Protein AF-0000000081156252 (afdb_homodimer)

Organism: Pinctada imbricata (NCBI:txid66713)

Sequence (302 aa):
MRSFSFHIHTISSAIANLVIPAIGTVSYELFALRIITPDRFRRFCGDTDFIIANGLWFNAHIGIGIYLFNRNHLKKVSTHKRILYSVFHTFIFNFGSVMFWATSKALLQNDSIIKAIFALTSGGALLMIGKSYLDHVDIVVEESETCDGIDMRSFSFHIHTISSAIANLVIPAIGTVSYELFALRIITPDRFRRFCGDTDFIIANGLWFNAHIGIGIYLFNRNHLKKVSTHKRILYSVFHTFIFNFGSVMFWATSKALLQNDSIIKAIFALTSGGALLMIGKSYLDHVDIVVEESETCDGID

pLDDT: mean 88.98, std 12.69, range [34.19, 98.62]

Secondary structure (DSSP, 8-state):
-HHHHHHHHHHHHHHHHHHHHHHHHHHHHHHHHHHH-HHHHHHHHGGGHHHHHHHHH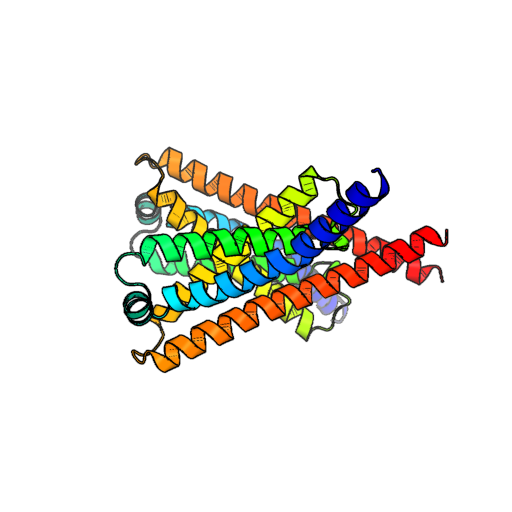HHHHHHHHHHHHT-GGGTTS-HHHHHHHHHHHHHHHHHHHHHHHHHHHHHS-S-HHHHHHHHHHHHHHHHHHHHHHHHHHHHHHHHHHHHHHH-/-HHHHHHHHHHHHHIIIIIHHHHHHHHHHHHHHHHH-HHHHHHHHGGGHHHHHHHHHHHHHHHHHHHHHT-GGGTTS-HHHHHHHHHHHHHHHHHHHHHHHHHHHHHS-S-HHHHHHHHHHHHHHHHHHHHHHHHHHHHHHHHHHHHHHH-

Foldseek 3Di:
DVVVVVVCVVVVVVCCQPVLLVLLLVLLLVLLLCLLQVPVQCVVVPPCSVVSSVVSLVSVLSNQLSNQLPQQLLPPPDNVVSNVVSNVVSVCLSVVLSVVSNVVSVVDDPDSVVSSVCSNVVSVVSVVVVVVVSVVSSVVSVVVVVVVVVD/DVVVVVVCVVVVVVCLQPVLLVLLLVLLLVLLLCLLQVPVQCVVVPPCSVVSSVVSLVSVLSNQLSNQLPQQLLPPPDNVVSSVVSNVVSVCLSVVLSVVSNVVSVVDDPDSVVSSVCSNVVSVVSVVVVVVVSVVSSVVSVVVVVVVVVD

Solvent-accessible surface area (backbone atoms only — not comparable to full-atom values): 15015 Å² total; per-residue (Å²): 117,69,67,60,57,54,51,49,53,48,50,50,48,48,42,50,62,50,48,42,27,50,52,6,52,53,23,41,36,51,35,36,32,38,70,48,32,45,68,64,40,30,73,72,52,46,94,46,38,67,61,50,46,50,47,22,48,52,39,19,41,53,9,46,19,50,47,48,49,70,30,71,62,38,65,82,46,57,68,69,56,30,50,49,52,17,50,50,51,27,51,28,47,53,32,8,49,49,38,49,43,57,58,45,44,75,71,49,73,94,47,62,66,62,37,43,51,49,23,46,50,54,44,49,49,53,51,50,51,54,46,53,52,52,51,53,50,30,50,41,36,53,52,26,52,57,42,57,70,71,104,118,70,66,59,56,53,52,49,53,49,48,52,44,46,42,53,64,51,47,42,26,48,53,6,51,50,24,41,36,52,35,36,30,38,70,48,32,46,68,63,40,31,72,73,51,45,94,45,39,67,60,49,45,50,49,22,48,51,37,19,41,50,10,47,20,49,47,48,48,67,31,71,62,39,65,82,46,57,69,69,56,30,50,49,51,17,49,49,51,28,50,29,46,53,32,9,48,49,38,50,43,58,58,46,44,75,72,50,73,93,47,62,66,61,35,42,49,49,23,45,49,55,44,49,49,52,51,49,52,54,47,51,52,51,51,52,52,29,52,39,36,52,53,25,51,57,43,57,72,71,102

Nearest PDB structures (foldseek):
  6s37-assembly1_A  TM=4.599E-01  e=9.315E-01  Pseudomonas putida KT2440
  6s18-assembly1_B  TM=4.849E-01  e=2.501E+00  Pseudomonas putida KT2440
  6mit-assembly1_G  TM=4.994E-01  e=4.306E+00  Enterobacter cloacae subsp. cloacae ATCC 13047
  2l6g-assembly1_A  TM=4.477E-01  e=6.393E+00  unclassified
  8qn8-assembly1_F  TM=2.673E-01  e=6.717E+00  Mycolicibacterium smegmatis MC2 155

Radius of gyration: 21.91 Å; Cα contacts (8 Å, |Δi|>4): 304; chains: 2; bounding box: 71×62×52 Å

Structure (mmCIF, N/CA/C/O backbone):
data_AF-0000000081156252-model_v1
#
loop_
_entity.id
_entity.type
_entity.pdbx_description
1 polymer 'Uncharacterized protein'
#
loop_
_atom_site.group_PDB
_atom_site.id
_atom_site.type_symbol
_atom_site.label_atom_id
_atom_site.label_alt_id
_atom_site.label_comp_id
_atom_site.label_asym_id
_atom_site.label_entity_id
_atom_site.label_seq_id
_atom_site.pdbx_PDB_ins_code
_atom_site.Cartn_x
_atom_site.Cartn_y
_atom_site.Cartn_z
_atom_site.occupancy
_atom_site.B_iso_or_equiv
_atom_site.auth_seq_id
_atom_site.auth_comp_id
_atom_site.auth_asym_id
_atom_site.auth_atom_id
_atom_site.pdbx_PDB_model_num
ATOM 1 N N . MET A 1 1 ? 34.688 13.352 28.438 1 34.19 1 MET A N 1
ATOM 2 C CA . MET A 1 1 ? 34.062 12.094 28.031 1 34.19 1 MET A CA 1
ATOM 3 C C . MET A 1 1 ? 32.594 12.305 27.672 1 34.19 1 MET A C 1
ATOM 5 O O . MET A 1 1 ? 32 11.492 26.953 1 34.19 1 MET A O 1
ATOM 9 N N . ARG A 1 2 ? 31.938 13.32 28.172 1 50.81 2 ARG A N 1
ATOM 10 C CA . ARG A 1 2 ? 30.531 13.609 27.906 1 50.81 2 ARG A CA 1
ATOM 11 C C . ARG A 1 2 ? 30.359 14.195 26.5 1 50.81 2 ARG A C 1
ATOM 13 O O . ARG A 1 2 ? 29.359 13.922 25.828 1 50.81 2 ARG A O 1
ATOM 20 N N . SER A 1 3 ? 31.328 14.836 26 1 55.09 3 SER A N 1
ATOM 21 C CA . SER A 1 3 ? 31.172 15.469 24.703 1 55.09 3 SER A CA 1
ATOM 22 C C . SER A 1 3 ? 31.25 14.438 23.578 1 55.09 3 SER A C 1
ATOM 24 O O . SER A 1 3 ? 30.531 14.547 22.578 1 55.09 3 SER A O 1
ATOM 26 N N . PHE A 1 4 ? 32 13.43 23.766 1 55.06 4 PHE A N 1
ATOM 27 C CA . PHE A 1 4 ? 32.156 12.391 22.75 1 55.06 4 PHE A CA 1
ATOM 28 C C . PHE A 1 4 ? 30.859 11.578 22.625 1 55.06 4 PHE A C 1
ATOM 30 O O . PHE A 1 4 ? 30.484 11.188 21.516 1 55.06 4 PHE A O 1
ATOM 37 N N . SER A 1 5 ? 30.266 11.359 23.719 1 51.53 5 SER A N 1
ATOM 38 C CA . SER A 1 5 ? 29.031 10.562 23.703 1 51.53 5 SER A CA 1
ATOM 39 C C . SER A 1 5 ? 27.906 11.305 23.016 1 51.53 5 SER A C 1
ATOM 41 O O . SER A 1 5 ? 27.094 10.695 22.312 1 51.53 5 SER A O 1
ATOM 43 N N . PHE A 1 6 ? 27.859 12.602 23.062 1 53.62 6 PHE A N 1
ATOM 44 C CA . PHE A 1 6 ? 26.797 13.391 22.438 1 53.62 6 PHE A CA 1
ATOM 45 C C . PHE A 1 6 ? 26.984 13.438 20.922 1 53.62 6 PHE A C 1
ATOM 47 O O . PHE A 1 6 ? 26.016 13.344 20.172 1 53.62 6 PHE A O 1
ATOM 54 N N . HIS A 1 7 ? 28.156 13.5 20.422 1 56.62 7 HIS A N 1
ATOM 55 C CA . HIS A 1 7 ? 28.422 13.602 19 1 56.62 7 HIS A CA 1
ATOM 56 C C . HIS A 1 7 ? 28.172 12.266 18.297 1 56.62 7 HIS A C 1
ATOM 58 O O . HIS A 1 7 ? 27.609 12.234 17.203 1 56.62 7 HIS A O 1
ATOM 64 N N . ILE A 1 8 ? 28.484 11.25 19.031 1 53.91 8 ILE A N 1
ATOM 65 C CA . ILE A 1 8 ? 28.25 9.922 18.469 1 53.91 8 ILE A CA 1
ATOM 66 C C . ILE A 1 8 ? 26.734 9.68 18.344 1 53.91 8 ILE A C 1
ATOM 68 O O . ILE A 1 8 ? 26.266 9.141 17.344 1 53.91 8 ILE A O 1
ATOM 72 N N . HIS A 1 9 ? 26.031 10.109 19.312 1 57.94 9 HIS A N 1
ATOM 73 C CA . HIS A 1 9 ? 24.578 9.922 19.297 1 57.94 9 HIS A CA 1
ATOM 74 C C . HIS A 1 9 ? 23.938 10.711 18.156 1 57.94 9 HIS A C 1
ATOM 76 O O . HIS A 1 9 ? 23.031 10.211 17.484 1 57.94 9 HIS A O 1
ATOM 82 N N . THR A 1 10 ? 24.547 11.875 17.875 1 61.75 10 THR A N 1
ATOM 83 C CA . THR A 1 10 ? 23.984 12.711 16.828 1 61.75 10 THR A CA 1
ATOM 84 C C . THR A 1 10 ? 24.328 12.156 15.453 1 61.75 10 THR A C 1
ATOM 86 O O . THR A 1 10 ? 23.469 12.117 14.562 1 61.75 10 THR A O 1
ATOM 89 N N . ILE A 1 11 ? 25.609 11.719 15.359 1 62.16 11 ILE A N 1
ATOM 90 C CA . ILE A 1 11 ? 26.047 11.172 14.078 1 62.16 11 ILE A CA 1
ATOM 91 C C . ILE A 1 11 ? 25.312 9.867 13.797 1 62.16 11 ILE A C 1
ATOM 93 O O . ILE A 1 11 ? 24.859 9.625 12.672 1 62.16 11 ILE A O 1
ATOM 97 N N . SER A 1 12 ? 25.219 9.156 14.859 1 66.44 12 SER A N 1
ATOM 98 C CA . SER A 1 12 ? 24.516 7.887 14.734 1 66.44 12 SER A CA 1
ATOM 99 C C . SER A 1 12 ? 23.047 8.109 14.367 1 66.44 12 SER A C 1
ATOM 101 O O . SER A 1 12 ? 22.5 7.395 13.523 1 66.44 12 SER A O 1
ATOM 103 N N . SER A 1 13 ? 22.578 9.141 14.906 1 72.81 13 SER A N 1
ATOM 104 C CA . SER A 1 13 ? 21.172 9.438 14.633 1 72.81 13 SER A CA 1
ATOM 105 C C . SER A 1 13 ? 20.984 9.977 13.211 1 72.81 13 SER A C 1
ATOM 107 O O . SER A 1 13 ? 20.047 9.594 12.516 1 72.81 13 SER A O 1
ATOM 109 N N . ALA A 1 14 ? 21.969 10.805 12.898 1 71.44 14 ALA A N 1
ATOM 110 C CA . ALA A 1 14 ? 21.906 11.383 11.555 1 71.44 14 ALA A CA 1
ATOM 111 C C . ALA A 1 14 ? 22.109 10.312 10.484 1 71.44 14 ALA A C 1
ATOM 113 O O . ALA A 1 14 ? 21.391 10.289 9.484 1 71.44 14 ALA A O 1
ATOM 114 N N . ILE A 1 15 ? 23.094 9.516 10.711 1 71 15 ILE A N 1
ATOM 115 C CA . ILE A 1 15 ? 23.344 8.422 9.781 1 71 15 ILE A CA 1
ATOM 116 C C . ILE A 1 15 ? 22.109 7.527 9.688 1 71 15 ILE A C 1
ATOM 118 O O . ILE A 1 15 ? 21.672 7.176 8.594 1 71 15 ILE A O 1
ATOM 122 N N . ALA A 1 16 ? 21.641 7.309 10.82 1 76.81 16 ALA A N 1
ATOM 123 C CA . ALA A 1 16 ? 20.469 6.438 10.852 1 76.81 16 ALA A CA 1
ATOM 124 C C . ALA A 1 16 ? 19.297 7.07 10.109 1 76.81 16 ALA A C 1
ATOM 126 O O . ALA A 1 16 ? 18.578 6.391 9.367 1 76.81 16 ALA A O 1
ATOM 127 N N . ASN A 1 17 ? 19.25 8.289 10.164 1 84.44 17 ASN A N 1
ATOM 128 C CA . ASN A 1 17 ? 18.094 8.977 9.609 1 84.44 17 ASN A CA 1
ATOM 129 C C . ASN A 1 17 ? 18.266 9.234 8.117 1 84.44 17 ASN A C 1
ATOM 131 O O . ASN A 1 17 ? 17.281 9.461 7.406 1 84.44 17 ASN A O 1
ATOM 135 N N . LEU A 1 18 ? 19.453 9.188 7.688 1 86 18 LEU A N 1
ATOM 136 C CA . LEU A 1 18 ? 19.656 9.484 6.273 1 86 18 LEU A CA 1
ATOM 137 C C . LEU A 1 18 ? 20.172 8.258 5.527 1 86 18 LEU A C 1
ATOM 139 O O . LEU A 1 18 ? 19.703 7.961 4.426 1 86 18 LEU A O 1
ATOM 143 N N . VAL A 1 19 ? 21 7.535 6.148 1 90.12 19 VAL A N 1
ATOM 144 C CA . VAL A 1 19 ? 21.688 6.449 5.461 1 90.12 19 VAL A CA 1
ATOM 145 C C . VAL A 1 19 ? 20.781 5.234 5.359 1 90.12 19 VAL A C 1
ATOM 147 O O . VAL A 1 19 ? 20.656 4.625 4.293 1 90.12 19 VAL A O 1
ATOM 150 N N . ILE A 1 20 ? 20.141 4.926 6.395 1 91.88 20 ILE A N 1
ATOM 151 C CA . ILE A 1 20 ? 19.312 3.721 6.434 1 91.88 20 ILE A CA 1
ATOM 152 C C . ILE A 1 20 ? 18.172 3.848 5.438 1 91.88 20 ILE A C 1
ATOM 154 O O . ILE A 1 20 ? 17.938 2.945 4.625 1 91.88 20 ILE A O 1
ATOM 158 N N . PRO A 1 21 ? 17.531 4.961 5.379 1 93.38 21 PRO A N 1
ATOM 159 C CA . PRO A 1 21 ? 16.484 5.121 4.363 1 93.38 21 PRO A CA 1
ATOM 160 C C . PRO A 1 21 ? 17.031 5.062 2.939 1 93.38 21 PRO A C 1
ATOM 162 O O . PRO A 1 21 ? 16.391 4.508 2.049 1 93.38 21 PRO A O 1
ATOM 165 N N . ALA A 1 22 ? 18.172 5.562 2.752 1 95.19 22 ALA A N 1
ATOM 166 C CA . ALA A 1 22 ? 18.781 5.531 1.425 1 95.19 22 ALA A CA 1
ATOM 167 C C . ALA A 1 22 ? 19.062 4.098 0.988 1 95.19 22 ALA A C 1
ATOM 169 O O . ALA A 1 22 ? 18.766 3.711 -0.143 1 95.19 22 ALA A O 1
ATOM 170 N N . ILE A 1 23 ? 19.578 3.361 1.879 1 96.25 23 ILE A N 1
ATOM 171 C CA . ILE A 1 23 ? 19.859 1.956 1.604 1 96.25 23 ILE A CA 1
ATOM 172 C C . ILE A 1 23 ? 18.562 1.208 1.349 1 96.25 23 ILE A C 1
ATOM 174 O O . ILE A 1 23 ? 18.484 0.36 0.457 1 96.25 23 ILE A O 1
ATOM 178 N N . GLY A 1 24 ? 17.609 1.506 2.094 1 97.5 24 GLY A N 1
ATOM 179 C CA . GLY A 1 24 ? 16.297 0.895 1.905 1 97.5 24 GLY A CA 1
ATOM 180 C C . GLY A 1 24 ? 15.703 1.181 0.542 1 97.5 24 GLY A C 1
ATOM 181 O O . GLY A 1 24 ? 15.125 0.291 -0.088 1 97.5 24 GLY A O 1
ATOM 182 N N . THR A 1 25 ? 15.828 2.379 0.032 1 97.19 25 THR A N 1
ATOM 183 C CA . THR A 1 25 ? 15.281 2.777 -1.26 1 97.19 25 THR A CA 1
ATOM 184 C C . THR A 1 25 ? 16.016 2.076 -2.398 1 97.19 25 THR A C 1
ATOM 186 O O . THR A 1 25 ? 15.398 1.651 -3.377 1 97.19 25 THR A O 1
ATOM 189 N N . VAL A 1 26 ? 17.281 1.986 -2.215 1 97.44 26 VAL A N 1
ATOM 190 C CA . VAL A 1 26 ? 18.062 1.278 -3.221 1 97.44 26 VAL A CA 1
ATOM 191 C C . VAL A 1 26 ? 17.672 -0.198 -3.236 1 97.44 26 VAL A C 1
ATOM 193 O O . VAL A 1 26 ? 17.516 -0.796 -4.305 1 97.44 26 VAL A O 1
ATOM 196 N N . SER A 1 27 ? 17.531 -0.771 -2.029 1 98.25 27 SER A N 1
ATOM 197 C CA . SER A 1 27 ? 17.078 -2.154 -1.907 1 98.25 27 SER A CA 1
ATOM 198 C C . SER A 1 27 ? 15.719 -2.352 -2.549 1 98.25 27 SER A C 1
ATOM 200 O O . SER A 1 27 ? 15.477 -3.365 -3.207 1 98.25 27 SER A O 1
ATOM 202 N N . TYR A 1 28 ? 14.867 -1.43 -2.348 1 98.44 28 TYR A N 1
ATOM 203 C CA . TYR A 1 28 ? 13.531 -1.435 -2.939 1 98.44 28 TYR A CA 1
ATOM 204 C C . TYR A 1 28 ? 13.609 -1.482 -4.461 1 98.44 28 TYR A C 1
ATOM 206 O O . TYR A 1 28 ? 12.93 -2.291 -5.098 1 98.44 28 TYR A O 1
ATOM 214 N N . GLU A 1 29 ? 14.477 -0.713 -5.078 1 98.12 29 GLU A N 1
ATOM 215 C CA . GLU A 1 29 ? 14.617 -0.662 -6.531 1 98.12 29 GLU A CA 1
ATOM 216 C C . GLU A 1 29 ? 15.25 -1.943 -7.066 1 98.12 29 GLU A C 1
ATOM 218 O O . GLU A 1 29 ? 14.836 -2.455 -8.109 1 98.12 29 GLU A O 1
ATOM 223 N N . LEU A 1 30 ? 16.188 -2.402 -6.352 1 97.31 30 LEU A N 1
ATOM 224 C CA . LEU A 1 30 ? 16.828 -3.645 -6.785 1 97.31 30 LEU A CA 1
ATOM 225 C C . LEU A 1 30 ? 15.852 -4.816 -6.672 1 97.31 30 LEU A C 1
ATOM 227 O O . LEU A 1 30 ? 15.883 -5.738 -7.492 1 97.31 30 LEU A O 1
ATOM 231 N N . PHE A 1 31 ? 15.094 -4.742 -5.625 1 97.94 31 PHE A N 1
ATOM 232 C CA . PHE A 1 31 ? 14.086 -5.781 -5.465 1 97.94 31 PHE A CA 1
ATOM 233 C C . PHE A 1 31 ? 13.086 -5.75 -6.613 1 97.94 31 PHE A C 1
ATOM 235 O O . PHE A 1 31 ? 12.641 -6.797 -7.086 1 97.94 31 PHE A O 1
ATOM 242 N N . ALA A 1 32 ? 12.703 -4.59 -7.055 1 98 32 ALA A N 1
ATOM 243 C CA . ALA A 1 32 ? 11.828 -4.445 -8.211 1 98 32 ALA A CA 1
ATOM 244 C C . ALA A 1 32 ? 12.406 -5.145 -9.438 1 98 32 ALA A C 1
ATOM 246 O O . ALA A 1 32 ? 11.695 -5.836 -10.164 1 98 32 ALA A O 1
ATOM 247 N N . LEU A 1 33 ? 13.688 -5.004 -9.625 1 96.62 33 LEU A N 1
ATOM 248 C CA . LEU A 1 33 ? 14.367 -5.656 -10.734 1 96.62 33 LEU A CA 1
ATOM 249 C C . LEU A 1 33 ? 14.273 -7.176 -10.625 1 96.62 33 LEU A C 1
ATOM 251 O O . LEU A 1 33 ? 14.008 -7.863 -11.609 1 96.62 33 LEU A O 1
ATOM 255 N N . ARG A 1 34 ? 14.461 -7.598 -9.453 1 96.56 34 ARG A N 1
ATOM 256 C CA . ARG A 1 34 ? 14.422 -9.039 -9.219 1 96.56 34 ARG A CA 1
ATOM 257 C C . ARG A 1 34 ? 13.039 -9.609 -9.523 1 96.56 34 ARG A C 1
ATOM 259 O O . ARG A 1 34 ? 12.93 -10.727 -10.047 1 96.56 34 ARG A O 1
ATOM 266 N N . ILE A 1 35 ? 12.078 -8.891 -9.156 1 96.12 35 ILE A N 1
ATOM 267 C CA . ILE A 1 35 ? 10.719 -9.375 -9.383 1 96.12 35 ILE A CA 1
ATOM 268 C C . ILE A 1 35 ? 10.43 -9.422 -10.875 1 96.12 35 ILE A C 1
ATOM 270 O O . ILE A 1 35 ? 9.906 -10.422 -11.383 1 96.12 35 ILE A O 1
ATOM 274 N N . ILE A 1 36 ? 10.758 -8.422 -11.578 1 96.5 36 ILE A N 1
ATOM 275 C CA . ILE A 1 36 ? 10.344 -8.258 -12.969 1 96.5 36 ILE A CA 1
ATOM 276 C C . ILE A 1 36 ? 11.297 -9.016 -13.891 1 96.5 36 ILE A C 1
ATOM 278 O O . ILE A 1 36 ? 10.891 -9.516 -14.938 1 96.5 36 ILE A O 1
ATOM 282 N N . THR A 1 37 ? 12.586 -9.07 -13.547 1 95.31 37 THR A N 1
ATOM 283 C CA . THR A 1 37 ? 13.578 -9.75 -14.375 1 95.31 37 THR A CA 1
ATOM 284 C C . THR A 1 37 ? 14.336 -10.789 -13.562 1 95.31 37 THR A C 1
ATOM 286 O O . THR A 1 37 ? 15.547 -10.68 -13.375 1 95.31 37 THR A O 1
ATOM 289 N N . PRO A 1 38 ? 13.703 -11.852 -13.18 1 91.56 38 PRO A N 1
ATOM 290 C CA . PRO A 1 38 ? 14.359 -12.828 -12.312 1 91.56 38 PRO A CA 1
ATOM 291 C C . PRO A 1 38 ? 15.539 -13.523 -12.992 1 91.56 38 PRO A C 1
ATOM 293 O O . PRO A 1 38 ? 16.531 -13.852 -12.336 1 91.56 38 PRO A O 1
ATOM 296 N N . ASP A 1 39 ? 15.469 -13.75 -14.227 1 90.25 39 ASP A N 1
ATOM 297 C CA . ASP A 1 39 ? 16.547 -14.414 -14.953 1 90.25 39 ASP A CA 1
ATOM 298 C C . ASP A 1 39 ? 17.828 -13.586 -14.914 1 90.25 39 ASP A C 1
ATOM 300 O O . ASP A 1 39 ? 18.906 -14.109 -14.633 1 90.25 39 ASP A O 1
ATOM 304 N N . ARG A 1 40 ? 17.609 -12.312 -15.227 1 87.12 40 ARG A N 1
ATOM 305 C CA . ARG A 1 40 ? 18.766 -11.43 -15.195 1 87.12 40 ARG A CA 1
ATOM 306 C C . ARG A 1 40 ? 19.297 -11.289 -13.773 1 87.12 40 ARG A C 1
ATOM 308 O O . ARG A 1 40 ? 20.516 -11.195 -13.562 1 87.12 40 ARG A O 1
ATOM 315 N N . PHE A 1 41 ? 18.484 -11.289 -12.906 1 89.5 41 PHE A N 1
ATOM 316 C CA . PHE A 1 41 ? 18.875 -11.141 -11.508 1 89.5 41 PHE A CA 1
ATOM 317 C C . PHE A 1 41 ? 19.641 -12.367 -11.023 1 89.5 41 PHE A C 1
ATOM 319 O O . PHE A 1 41 ? 20.641 -12.25 -10.328 1 89.5 41 PHE A O 1
ATOM 326 N N . ARG A 1 42 ? 19.203 -13.492 -11.453 1 87.81 42 ARG A N 1
ATOM 327 C CA . ARG A 1 42 ? 19.859 -14.742 -11.094 1 87.81 42 ARG A CA 1
ATOM 328 C C . ARG A 1 42 ? 21.25 -14.828 -11.703 1 87.81 42 ARG A C 1
ATOM 330 O O . ARG A 1 42 ? 22.172 -15.367 -11.094 1 87.81 42 ARG A O 1
ATOM 337 N N . ARG A 1 43 ? 21.328 -14.375 -12.852 1 87.19 43 ARG A N 1
ATOM 338 C CA . ARG A 1 43 ? 22.641 -14.367 -13.508 1 87.19 43 ARG A CA 1
ATOM 339 C C . ARG A 1 43 ? 23.641 -13.547 -12.711 1 87.19 43 ARG A C 1
ATOM 341 O O . ARG A 1 43 ? 24.828 -13.875 -12.672 1 87.19 43 ARG A O 1
ATOM 348 N N . PHE A 1 44 ? 23.109 -12.547 -12.086 1 87.5 44 PHE A N 1
ATOM 349 C CA . PHE A 1 44 ? 23.984 -11.648 -11.344 1 87.5 44 PHE A CA 1
ATOM 350 C C . PHE A 1 44 ? 24.25 -12.188 -9.945 1 87.5 44 PHE A C 1
ATOM 352 O O . PHE A 1 44 ? 25.375 -12.07 -9.43 1 87.5 44 PHE A O 1
ATOM 359 N N . CYS A 1 45 ? 23.297 -12.812 -9.297 1 88.69 45 CYS A N 1
ATOM 360 C CA . CYS A 1 45 ? 23.391 -13.18 -7.891 1 88.69 45 CYS A CA 1
ATOM 361 C C . CYS A 1 45 ? 23.672 -14.672 -7.73 1 88.69 45 CYS A C 1
ATOM 363 O O . CYS A 1 45 ? 24.125 -15.109 -6.676 1 88.69 45 CYS A O 1
ATOM 365 N N . GLY A 1 46 ? 23.422 -15.445 -8.734 1 89.19 46 GLY A N 1
ATOM 366 C CA . GLY A 1 46 ? 23.672 -16.875 -8.695 1 89.19 46 GLY A CA 1
ATOM 367 C C . GLY A 1 46 ? 22.688 -17.625 -7.812 1 89.19 46 GLY A C 1
ATOM 368 O O . GLY A 1 46 ? 21.5 -17.328 -7.809 1 89.19 46 GLY A O 1
ATOM 369 N N . ASP A 1 47 ? 23.203 -18.562 -6.961 1 88 47 ASP A N 1
ATOM 370 C CA . ASP A 1 47 ? 22.375 -19.469 -6.184 1 88 47 ASP A CA 1
ATOM 371 C C . ASP A 1 47 ? 21.844 -18.797 -4.922 1 88 47 ASP A C 1
ATOM 373 O O . ASP A 1 47 ? 20.953 -19.328 -4.25 1 88 47 ASP A O 1
ATOM 377 N N . THR A 1 48 ? 22.281 -17.531 -4.73 1 90.5 48 THR A N 1
ATOM 378 C CA . THR A 1 48 ? 21.844 -16.828 -3.523 1 90.5 48 THR A CA 1
ATOM 379 C C . THR A 1 48 ? 20.703 -15.867 -3.83 1 90.5 48 THR A C 1
ATOM 381 O O . THR A 1 48 ? 20.422 -14.977 -3.031 1 90.5 48 THR A O 1
ATOM 384 N N . ASP A 1 49 ? 20.078 -16.062 -4.895 1 89.56 49 ASP A N 1
ATOM 385 C CA . ASP A 1 49 ? 19.031 -15.18 -5.395 1 89.56 49 ASP A CA 1
ATOM 386 C C . ASP A 1 49 ? 17.906 -15.031 -4.379 1 89.56 49 ASP A C 1
ATOM 388 O O . ASP A 1 49 ? 17.438 -13.914 -4.113 1 89.56 49 ASP A O 1
ATOM 392 N N . PHE A 1 50 ? 17.5 -16.125 -3.766 1 89.38 50 PHE A N 1
ATOM 393 C CA . PHE A 1 50 ? 16.375 -16.094 -2.826 1 89.38 50 PHE A CA 1
ATOM 394 C C . PHE A 1 50 ? 16.75 -15.344 -1.558 1 89.38 50 PHE A C 1
ATOM 396 O O . PHE A 1 50 ? 15.961 -14.539 -1.049 1 89.38 50 PHE A O 1
ATOM 403 N N . ILE A 1 51 ? 17.938 -15.547 -1.112 1 92 51 ILE A N 1
ATOM 404 C CA . ILE A 1 51 ? 18.422 -14.906 0.108 1 92 51 ILE A CA 1
ATOM 405 C C . ILE A 1 51 ? 18.625 -13.414 -0.135 1 92 51 ILE A C 1
ATOM 407 O O . ILE A 1 51 ? 18.25 -12.586 0.695 1 92 51 ILE A O 1
ATOM 411 N N . ILE A 1 52 ? 19.109 -13.117 -1.233 1 93.38 52 ILE A N 1
ATOM 412 C CA . ILE A 1 52 ? 19.375 -11.727 -1.574 1 93.38 52 ILE A CA 1
ATOM 413 C C . ILE A 1 52 ? 18.047 -10.984 -1.753 1 93.38 52 ILE A C 1
ATOM 415 O O . ILE A 1 52 ? 17.875 -9.867 -1.256 1 93.38 52 ILE A O 1
ATOM 419 N N . ALA A 1 53 ? 17.109 -11.625 -2.41 1 94.81 53 ALA A N 1
ATOM 420 C CA . ALA A 1 53 ? 15.805 -11.008 -2.637 1 94.81 53 ALA A CA 1
ATOM 421 C C . ALA A 1 53 ? 15.102 -10.711 -1.315 1 94.81 53 ALA A C 1
ATOM 423 O O . ALA A 1 53 ? 14.562 -9.617 -1.125 1 94.81 53 ALA A O 1
ATOM 424 N N . ASN A 1 54 ? 15.164 -11.641 -0.431 1 94.06 54 ASN A N 1
ATOM 425 C CA . ASN A 1 54 ? 14.547 -11.445 0.877 1 94.06 54 ASN A CA 1
ATOM 426 C C . ASN A 1 54 ? 15.266 -10.367 1.685 1 94.06 54 ASN A C 1
ATOM 428 O O . ASN A 1 54 ? 14.633 -9.57 2.371 1 94.06 54 ASN A O 1
ATOM 432 N N . GLY A 1 55 ? 16.469 -10.406 1.558 1 96.31 55 GLY A N 1
ATOM 433 C CA . GLY A 1 55 ? 17.25 -9.367 2.213 1 96.31 55 GLY A CA 1
ATOM 434 C C . GLY A 1 55 ? 16.938 -7.977 1.688 1 96.31 55 GLY A C 1
ATOM 435 O O . GLY A 1 55 ? 16.797 -7.031 2.467 1 96.31 55 GLY A O 1
ATOM 436 N N . LEU A 1 56 ? 16.859 -7.863 0.405 1 97.12 56 LEU A N 1
ATOM 437 C CA . LEU A 1 56 ? 16.516 -6.59 -0.217 1 97.12 56 LEU A CA 1
ATOM 438 C C . LEU A 1 56 ? 15.141 -6.121 0.231 1 97.12 56 LEU A C 1
ATOM 440 O O . LEU A 1 56 ? 14.969 -4.957 0.601 1 97.12 56 LEU A O 1
ATOM 444 N N . TRP A 1 57 ? 14.25 -7.094 0.214 1 96.62 57 TRP A N 1
ATOM 445 C CA . TRP A 1 57 ? 12.875 -6.773 0.587 1 96.62 57 TRP A CA 1
ATOM 446 C C . TRP A 1 57 ? 12.789 -6.344 2.049 1 96.62 57 TRP A C 1
ATOM 448 O O . TRP A 1 57 ? 12.086 -5.391 2.383 1 96.62 57 TRP A O 1
ATOM 458 N N . PHE A 1 58 ? 13.531 -6.984 2.912 1 96.81 58 PHE A N 1
ATOM 459 C CA . PHE A 1 58 ? 13.547 -6.641 4.328 1 96.81 58 PHE A CA 1
ATOM 460 C C . PHE A 1 58 ? 14.203 -5.281 4.551 1 96.81 58 PHE A C 1
ATOM 462 O O . PHE A 1 58 ? 13.719 -4.477 5.352 1 96.81 58 PHE A O 1
ATOM 469 N N . ASN A 1 59 ? 15.234 -5.047 3.834 1 97.31 59 ASN A N 1
ATOM 470 C CA . ASN A 1 59 ? 15.898 -3.752 3.936 1 97.31 59 ASN A CA 1
ATOM 471 C C . ASN A 1 59 ? 15 -2.619 3.447 1 97.31 59 ASN A C 1
ATOM 473 O O . ASN A 1 59 ? 15.062 -1.505 3.971 1 97.31 59 ASN A O 1
ATOM 477 N N . ALA A 1 60 ? 14.281 -2.92 2.406 1 98.25 60 ALA A N 1
ATOM 478 C CA . ALA A 1 60 ? 13.328 -1.929 1.922 1 98.25 60 ALA A CA 1
ATOM 479 C C . ALA A 1 60 ? 12.305 -1.578 3.002 1 98.25 60 ALA A C 1
ATOM 481 O O . ALA A 1 60 ? 11.984 -0.406 3.199 1 98.25 60 ALA A O 1
ATOM 482 N N . HIS A 1 61 ? 11.82 -2.537 3.732 1 97.81 61 HIS A N 1
ATOM 483 C CA . HIS A 1 61 ? 10.867 -2.311 4.812 1 97.81 61 HIS A CA 1
ATOM 484 C C . HIS A 1 61 ? 11.484 -1.45 5.914 1 97.81 61 HIS A C 1
ATOM 486 O O . HIS A 1 61 ? 10.867 -0.473 6.355 1 97.81 61 HIS A O 1
ATOM 492 N N . ILE A 1 62 ? 12.625 -1.793 6.258 1 96.81 62 ILE A N 1
ATOM 493 C CA . ILE A 1 62 ? 13.289 -1.095 7.355 1 96.81 62 ILE A CA 1
ATOM 494 C C . ILE A 1 62 ? 13.602 0.34 6.938 1 96.81 62 ILE A C 1
ATOM 496 O O . ILE A 1 62 ? 13.305 1.286 7.668 1 96.81 62 ILE A O 1
ATOM 500 N N . GLY A 1 63 ? 14.211 0.473 5.848 1 96.81 63 GLY A N 1
ATOM 501 C CA . GLY A 1 63 ? 14.609 1.791 5.379 1 96.81 63 GLY A CA 1
ATOM 502 C C . GLY A 1 63 ? 13.438 2.73 5.176 1 96.81 63 GLY A C 1
ATOM 503 O O . GLY A 1 63 ? 13.43 3.846 5.703 1 96.81 63 GLY A O 1
ATOM 504 N N . ILE A 1 64 ? 12.461 2.266 4.426 1 97 64 ILE A N 1
ATOM 505 C CA . ILE A 1 64 ? 11.297 3.104 4.156 1 97 64 ILE A CA 1
ATOM 506 C C . ILE A 1 64 ? 10.516 3.336 5.445 1 97 64 ILE A C 1
ATOM 508 O O . ILE A 1 64 ? 9.969 4.418 5.66 1 97 64 ILE A O 1
ATOM 512 N N . GLY A 1 65 ? 10.531 2.369 6.293 1 96.56 65 GLY A N 1
ATOM 513 C CA . GLY A 1 65 ? 9.883 2.518 7.586 1 96.56 65 GLY A CA 1
ATOM 514 C C . GLY A 1 65 ? 10.508 3.598 8.445 1 96.56 65 GLY A C 1
ATOM 515 O O . GLY A 1 65 ? 9.797 4.406 9.047 1 96.56 65 GLY A O 1
ATOM 516 N N . ILE A 1 66 ? 11.742 3.582 8.492 1 94.88 66 ILE A N 1
ATOM 517 C CA . ILE A 1 66 ? 12.453 4.586 9.281 1 94.88 66 ILE A CA 1
ATOM 518 C C . ILE A 1 66 ? 12.25 5.965 8.656 1 94.88 66 ILE A C 1
ATOM 520 O O . ILE A 1 66 ? 12.102 6.961 9.367 1 94.88 66 ILE A O 1
ATOM 524 N N . TYR A 1 67 ? 12.312 5.984 7.395 1 94.62 67 TYR A N 1
ATOM 525 C CA . TYR A 1 67 ? 12.031 7.234 6.699 1 94.62 67 TYR A CA 1
ATOM 526 C C . TYR A 1 67 ? 10.664 7.789 7.105 1 94.62 67 TYR A C 1
ATOM 528 O O . TYR A 1 67 ? 10.531 8.984 7.375 1 94.62 67 TYR A O 1
ATOM 536 N N . LEU A 1 68 ? 9.711 6.934 7.18 1 94.88 68 LEU A N 1
ATOM 537 C CA . LEU A 1 68 ? 8.352 7.328 7.535 1 94.88 68 LEU A CA 1
ATOM 538 C C . LEU A 1 68 ? 8.266 7.699 9.016 1 94.88 68 LEU A C 1
ATOM 540 O O . LEU A 1 68 ? 7.598 8.672 9.375 1 94.88 68 LEU A O 1
ATOM 544 N N . PHE A 1 69 ? 8.938 6.965 9.781 1 92.25 69 PHE A N 1
ATOM 545 C CA . PHE A 1 69 ? 8.922 7.164 11.227 1 92.25 69 PHE A CA 1
ATOM 546 C C . PHE A 1 69 ? 9.469 8.539 11.594 1 92.25 69 PHE A C 1
ATOM 548 O O . PHE A 1 69 ? 9.047 9.133 12.586 1 92.25 69 PHE A O 1
ATOM 555 N N . ASN A 1 70 ? 10.383 9.055 10.836 1 90.12 70 ASN A N 1
ATOM 556 C CA . ASN A 1 70 ? 11.062 10.305 11.164 1 90.12 70 ASN A CA 1
ATOM 557 C C . ASN A 1 70 ? 10.398 11.5 10.469 1 90.12 70 ASN A C 1
ATOM 559 O O . ASN A 1 70 ? 10.945 12.602 10.469 1 90.12 70 ASN A O 1
ATOM 563 N N . ARG A 1 71 ? 9.305 11.234 9.977 1 89.62 71 ARG A N 1
ATOM 564 C CA . ARG A 1 71 ? 8.594 12.328 9.32 1 89.62 71 ARG A CA 1
ATOM 565 C C . ARG A 1 71 ? 8.031 13.305 10.352 1 89.62 71 ARG A C 1
ATOM 567 O O . ARG A 1 71 ? 7.609 12.898 11.43 1 89.62 71 ARG A O 1
ATOM 574 N N . ASN A 1 72 ? 8.016 14.617 9.992 1 85.12 72 ASN A N 1
ATOM 575 C CA . ASN A 1 72 ? 7.602 15.688 10.891 1 85.12 72 ASN A CA 1
ATOM 576 C C . ASN A 1 72 ? 6.148 15.523 11.328 1 85.12 72 ASN A C 1
ATOM 578 O O . ASN A 1 72 ? 5.801 15.812 12.477 1 85.12 72 ASN A O 1
ATOM 582 N N . HIS A 1 73 ? 5.316 15.094 10.438 1 83 73 HIS A N 1
ATOM 583 C CA . HIS A 1 73 ? 3.893 15.039 10.758 1 83 73 HIS A CA 1
ATOM 584 C C . HIS A 1 73 ? 3.602 13.938 11.773 1 83 73 HIS A C 1
ATOM 586 O O . HIS A 1 73 ? 2.518 13.898 12.367 1 83 73 HIS A O 1
ATOM 592 N N . LEU A 1 74 ? 4.621 13.023 11.984 1 83.62 74 LEU A N 1
ATOM 593 C CA . LEU A 1 74 ? 4.418 11.938 12.938 1 83.62 74 LEU A CA 1
ATOM 594 C C . LEU A 1 74 ? 5.125 12.227 14.258 1 83.62 74 LEU A C 1
ATOM 596 O O . LEU A 1 74 ? 5 11.461 15.219 1 83.62 74 LEU A O 1
ATOM 600 N N . LYS A 1 75 ? 5.758 13.289 14.328 1 82.94 75 LYS A N 1
ATOM 601 C CA . LYS A 1 75 ? 6.574 13.586 15.5 1 82.94 75 LYS A CA 1
ATOM 602 C C . LYS A 1 75 ? 5.703 13.93 16.703 1 82.94 75 LYS A C 1
ATOM 604 O O . LYS A 1 75 ? 6.105 13.711 17.844 1 82.94 75 LYS A O 1
ATOM 609 N N . LYS A 1 76 ? 4.539 14.352 16.484 1 80.94 76 LYS A N 1
ATOM 610 C CA . LYS A 1 76 ? 3.689 14.82 17.578 1 80.94 76 LYS A CA 1
ATOM 611 C C . LYS A 1 76 ? 2.76 13.711 18.062 1 80.94 76 LYS A C 1
ATOM 613 O O . LYS A 1 76 ? 2 13.898 19.016 1 80.94 76 LYS A O 1
ATOM 618 N N . VAL A 1 77 ? 2.818 12.68 17.391 1 84.94 77 VAL A N 1
ATOM 619 C CA . VAL A 1 77 ? 1.943 11.578 17.781 1 84.94 77 VAL A CA 1
ATOM 620 C C . VAL A 1 77 ? 2.666 10.672 18.766 1 84.94 77 VAL A C 1
ATOM 622 O O . VAL A 1 77 ? 3.893 10.703 18.875 1 84.94 77 VAL A O 1
ATOM 625 N N . SER A 1 78 ? 1.896 10 19.641 1 90.75 78 SER A N 1
ATOM 626 C CA . SER A 1 78 ? 2.5 9.047 20.562 1 90.75 78 SER A CA 1
ATOM 627 C C . SER A 1 78 ? 3.408 8.062 19.844 1 90.75 78 SER A C 1
ATOM 629 O O . SER A 1 78 ? 3.191 7.766 18.656 1 90.75 78 SER A O 1
ATOM 631 N N . THR A 1 79 ? 4.367 7.531 20.531 1 90.69 79 THR A N 1
ATOM 632 C CA . THR A 1 79 ? 5.355 6.637 19.938 1 90.69 79 THR A CA 1
ATOM 633 C C . THR A 1 79 ? 4.684 5.379 19.391 1 90.69 79 THR A C 1
ATOM 635 O O . THR A 1 79 ? 5.039 4.895 18.312 1 90.69 79 THR A O 1
ATOM 638 N N . HIS A 1 80 ? 3.766 4.816 20.109 1 93.31 80 HIS A N 1
ATOM 639 C CA . HIS A 1 80 ? 3.061 3.617 19.672 1 93.31 80 HIS A CA 1
ATOM 640 C C . HIS A 1 80 ? 2.326 3.854 18.359 1 93.31 80 HIS A C 1
ATOM 642 O O . HIS A 1 80 ? 2.379 3.016 17.453 1 93.31 80 HIS A O 1
ATOM 648 N N . LYS A 1 81 ? 1.647 4.945 18.219 1 93.06 81 LYS A N 1
ATOM 649 C CA . LYS A 1 81 ? 0.935 5.277 17 1 93.06 81 LYS A CA 1
ATOM 650 C C . LYS A 1 81 ? 1.91 5.566 15.859 1 93.06 81 LYS A C 1
ATOM 652 O O . LYS A 1 81 ? 1.645 5.223 14.703 1 93.06 81 LYS A O 1
ATOM 657 N N . ARG A 1 82 ? 2.953 6.148 16.25 1 94.5 82 ARG A N 1
ATOM 658 C CA . ARG A 1 82 ? 3.982 6.445 15.258 1 94.5 82 ARG A CA 1
ATOM 659 C C . ARG A 1 82 ? 4.516 5.164 14.633 1 94.5 82 ARG A C 1
ATOM 661 O O . ARG A 1 82 ? 4.656 5.078 13.406 1 94.5 82 ARG A O 1
ATOM 668 N N . ILE A 1 83 ? 4.789 4.258 15.43 1 94.5 83 ILE A N 1
ATOM 669 C CA . ILE A 1 83 ? 5.27 2.963 14.961 1 94.5 83 ILE A CA 1
ATOM 670 C C . ILE A 1 83 ? 4.188 2.275 14.133 1 94.5 83 ILE A C 1
ATOM 672 O O . ILE A 1 83 ? 4.457 1.766 13.047 1 94.5 83 ILE A O 1
ATOM 676 N N . LEU A 1 84 ? 3.01 2.363 14.625 1 96.38 84 LEU A N 1
ATOM 677 C CA . LEU A 1 84 ? 1.896 1.705 13.953 1 96.38 84 LEU A CA 1
ATOM 678 C C . LEU A 1 84 ? 1.701 2.271 12.547 1 96.38 84 LEU A C 1
ATOM 680 O O . LEU A 1 84 ? 1.612 1.519 11.578 1 96.38 84 LEU A O 1
ATOM 684 N N . TYR A 1 85 ? 1.706 3.549 12.43 1 96.5 85 TYR A N 1
ATOM 685 C CA . TYR A 1 85 ? 1.469 4.199 11.141 1 96.5 85 TYR A CA 1
ATOM 686 C C . TYR A 1 85 ? 2.637 3.973 10.195 1 96.5 85 TYR A C 1
ATOM 688 O O . TYR A 1 85 ? 2.438 3.721 9 1 96.5 85 TYR A O 1
ATOM 696 N N . SER A 1 86 ? 3.816 4.043 10.711 1 97.06 86 SER A N 1
ATOM 697 C CA . SER A 1 86 ? 4.984 3.85 9.859 1 97.06 86 SER A CA 1
ATOM 698 C C . SER A 1 86 ? 5.066 2.414 9.352 1 97.06 86 SER A C 1
ATOM 700 O O . SER A 1 86 ? 5.32 2.182 8.164 1 97.06 86 SER A O 1
ATOM 702 N N . VAL A 1 87 ? 4.836 1.508 10.227 1 96.56 87 VAL A N 1
ATOM 703 C CA . VAL A 1 87 ? 4.891 0.098 9.852 1 96.56 87 VAL A CA 1
ATOM 704 C C . VAL A 1 87 ? 3.752 -0.221 8.883 1 96.56 87 VAL A C 1
ATOM 706 O O . VAL A 1 87 ? 3.951 -0.938 7.902 1 96.56 87 VAL A O 1
ATOM 709 N N . PHE A 1 88 ? 2.633 0.326 9.18 1 97.75 88 PHE A N 1
ATOM 710 C CA . PHE A 1 88 ? 1.482 0.121 8.305 1 97.75 88 PHE A CA 1
ATOM 711 C C . PHE A 1 88 ? 1.775 0.624 6.898 1 97.75 88 PHE A C 1
ATOM 713 O O . PHE A 1 88 ? 1.575 -0.1 5.922 1 97.75 88 PHE A O 1
ATOM 720 N N . HIS A 1 89 ? 2.236 1.828 6.785 1 97.56 89 HIS A N 1
ATOM 721 C CA . HIS A 1 89 ? 2.461 2.449 5.484 1 97.56 89 HIS A CA 1
ATOM 722 C C . HIS A 1 89 ? 3.562 1.73 4.715 1 97.56 89 HIS A C 1
ATOM 724 O O . HIS A 1 89 ? 3.436 1.498 3.51 1 97.56 89 HIS A O 1
ATOM 730 N N . THR A 1 90 ? 4.609 1.363 5.406 1 98.19 90 THR A N 1
ATOM 731 C CA . THR A 1 90 ? 5.719 0.687 4.742 1 98.19 90 THR A CA 1
ATOM 732 C C . THR A 1 90 ? 5.305 -0.709 4.285 1 98.19 90 THR A C 1
ATOM 734 O O . THR A 1 90 ? 5.656 -1.139 3.186 1 98.19 90 THR A O 1
ATOM 737 N N . PHE A 1 91 ? 4.598 -1.34 5.148 1 97.62 91 PHE A N 1
ATOM 738 C CA . PHE A 1 91 ? 4.105 -2.678 4.844 1 97.62 91 PHE A CA 1
ATOM 739 C C . PHE A 1 91 ? 3.213 -2.656 3.605 1 97.62 91 PHE A C 1
ATOM 741 O O . PHE A 1 91 ? 3.459 -3.389 2.645 1 97.62 91 PHE A O 1
ATOM 748 N N . ILE A 1 92 ? 2.285 -1.772 3.596 1 98.19 92 ILE A N 1
ATOM 749 C CA . ILE A 1 92 ? 1.327 -1.662 2.5 1 98.19 92 ILE A CA 1
ATOM 750 C C . ILE A 1 92 ? 2.045 -1.203 1.232 1 98.19 92 ILE A C 1
ATOM 752 O O . ILE A 1 92 ? 1.765 -1.701 0.139 1 98.19 92 ILE A O 1
ATOM 756 N N . PHE A 1 93 ? 2.941 -0.289 1.339 1 98.56 93 PHE A N 1
ATOM 757 C CA . PHE A 1 93 ? 3.666 0.252 0.196 1 98.56 93 PHE A CA 1
ATOM 758 C C . PHE A 1 93 ? 4.504 -0.83 -0.474 1 98.56 93 PHE A C 1
ATOM 760 O O . PHE A 1 93 ? 4.453 -0.997 -1.694 1 98.56 93 PHE A O 1
ATOM 767 N N . ASN A 1 94 ? 5.25 -1.543 0.328 1 98.62 94 ASN A N 1
ATOM 768 C CA . ASN A 1 94 ? 6.117 -2.576 -0.225 1 98.62 94 ASN A CA 1
ATOM 769 C C . ASN A 1 94 ? 5.312 -3.73 -0.814 1 98.62 94 ASN A C 1
ATOM 771 O O . ASN A 1 94 ? 5.586 -4.18 -1.928 1 98.62 94 ASN A O 1
ATOM 775 N N . PHE A 1 95 ? 4.348 -4.137 -0.07 1 98.44 95 PHE A N 1
ATOM 776 C CA . PHE A 1 95 ? 3.523 -5.234 -0.562 1 98.44 95 PHE A CA 1
ATOM 777 C C . PHE A 1 95 ? 2.756 -4.82 -1.81 1 98.44 95 PHE A C 1
ATOM 779 O O . PHE A 1 95 ? 2.639 -5.594 -2.762 1 98.44 95 PHE A O 1
ATOM 786 N N . GLY A 1 96 ? 2.242 -3.627 -1.769 1 98.25 96 GLY A N 1
ATOM 787 C CA . GLY A 1 96 ? 1.533 -3.119 -2.932 1 98.25 96 GLY A CA 1
ATOM 788 C C . GLY A 1 96 ? 2.412 -2.998 -4.16 1 98.25 96 GLY A C 1
ATOM 789 O O . GLY A 1 96 ? 1.981 -3.316 -5.273 1 98.25 96 GLY A O 1
ATOM 790 N N . SER A 1 97 ? 3.596 -2.582 -3.965 1 98.44 97 SER A N 1
ATOM 791 C CA . SER A 1 97 ? 4.535 -2.455 -5.074 1 98.44 97 SER A CA 1
ATOM 792 C C . SER A 1 97 ? 4.875 -3.816 -5.668 1 98.44 97 SER A C 1
ATOM 794 O O . SER A 1 97 ? 4.934 -3.971 -6.891 1 98.44 97 SER A O 1
ATOM 796 N N . VAL A 1 98 ? 5.043 -4.73 -4.789 1 97.88 98 VAL A N 1
ATOM 797 C CA . VAL A 1 98 ? 5.371 -6.078 -5.238 1 97.88 98 VAL A CA 1
ATOM 798 C C . VAL A 1 98 ? 4.219 -6.641 -6.07 1 97.88 98 VAL A C 1
ATOM 800 O O . VAL A 1 98 ? 4.441 -7.227 -7.133 1 97.88 98 VAL A O 1
ATOM 803 N N . MET A 1 99 ? 3.061 -6.48 -5.539 1 97.56 99 MET A N 1
ATOM 804 C CA . MET A 1 99 ? 1.911 -6.965 -6.297 1 97.56 99 MET A CA 1
ATOM 805 C C . MET A 1 99 ? 1.79 -6.23 -7.629 1 97.56 99 MET A C 1
ATOM 807 O O . MET A 1 99 ? 1.459 -6.836 -8.648 1 97.56 99 MET A O 1
ATOM 811 N N . PHE A 1 100 ? 1.982 -5.008 -7.652 1 98 100 PHE A N 1
ATOM 812 C CA . PHE A 1 100 ? 1.977 -4.227 -8.883 1 98 100 PHE A CA 1
ATOM 813 C C . PHE A 1 100 ? 2.996 -4.77 -9.875 1 98 100 PHE A C 1
ATOM 815 O O . PHE A 1 100 ? 2.678 -4.98 -11.047 1 98 100 PHE A O 1
ATOM 822 N N . TRP A 1 101 ? 4.191 -5.02 -9.422 1 98.06 101 TRP A N 1
ATOM 823 C CA . TRP A 1 101 ? 5.246 -5.516 -10.305 1 98.06 101 TRP A CA 1
ATOM 824 C C . TRP A 1 101 ? 4.934 -6.926 -10.789 1 98.06 101 TRP A C 1
ATOM 826 O O . TRP A 1 101 ? 5.195 -7.258 -11.953 1 98.06 101 TRP A O 1
ATOM 836 N N . ALA A 1 102 ? 4.41 -7.746 -9.938 1 95.56 102 ALA A N 1
ATOM 837 C CA . ALA A 1 102 ? 4.027 -9.094 -10.336 1 95.56 102 ALA A CA 1
ATOM 838 C C . ALA A 1 102 ? 2.963 -9.062 -11.43 1 95.56 102 ALA A C 1
ATOM 840 O O . ALA A 1 102 ? 3.041 -9.82 -12.398 1 95.56 102 ALA A O 1
ATOM 841 N N . THR A 1 103 ? 2.004 -8.227 -11.25 1 94.94 103 THR A N 1
ATOM 842 C CA . THR A 1 103 ? 0.925 -8.117 -12.227 1 94.94 103 THR A CA 1
ATOM 843 C C . THR A 1 103 ? 1.432 -7.508 -13.531 1 94.94 103 THR A C 1
ATOM 845 O O . THR A 1 103 ? 1.032 -7.93 -14.617 1 94.94 103 THR A O 1
ATOM 848 N N . SER A 1 104 ? 2.283 -6.578 -13.453 1 95.75 104 SER A N 1
ATOM 849 C CA . SER A 1 104 ? 2.838 -5.922 -14.633 1 95.75 104 SER A CA 1
ATOM 850 C C . SER A 1 104 ? 3.721 -6.875 -15.43 1 95.75 104 SER A C 1
ATOM 852 O O . SER A 1 104 ? 3.729 -6.836 -16.656 1 95.75 104 SER A O 1
ATOM 854 N N . LYS A 1 105 ? 4.391 -7.645 -14.688 1 94.88 105 LYS A N 1
ATOM 855 C CA . LYS A 1 105 ? 5.289 -8.609 -15.312 1 94.88 105 LYS A CA 1
ATOM 856 C C . LYS A 1 105 ? 4.543 -9.477 -16.328 1 94.88 105 LYS A C 1
ATOM 858 O O . LYS A 1 105 ? 5.062 -9.766 -17.406 1 94.88 105 LYS A O 1
ATOM 863 N N . ALA A 1 106 ? 3.336 -9.82 -15.922 1 89.81 106 ALA A N 1
ATOM 864 C CA .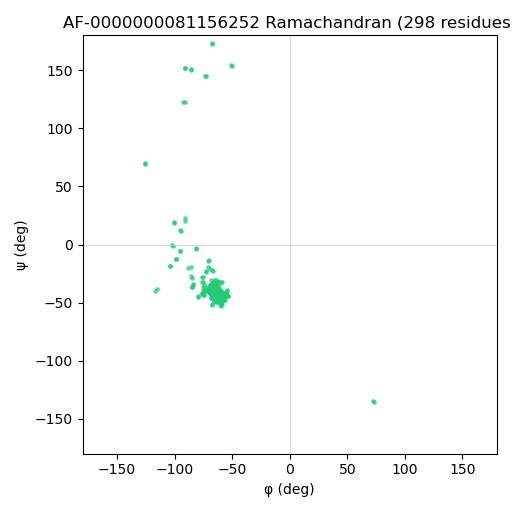 ALA A 1 106 ? 2.516 -10.68 -16.781 1 89.81 106 ALA A CA 1
ATOM 865 C C . ALA A 1 106 ? 2.107 -9.953 -18.047 1 89.81 106 ALA A C 1
ATOM 867 O O . ALA A 1 106 ? 1.784 -10.586 -19.062 1 89.81 106 ALA A O 1
ATOM 868 N N . LEU A 1 107 ? 2.127 -8.672 -18 1 90.12 107 LEU A N 1
ATOM 869 C CA . LEU A 1 107 ? 1.655 -7.883 -19.141 1 90.12 107 LEU A CA 1
ATOM 870 C C . LEU A 1 107 ? 2.822 -7.41 -20 1 90.12 107 LEU A C 1
ATOM 872 O O . LEU A 1 107 ? 2.621 -6.906 -21.109 1 90.12 107 LEU A O 1
ATOM 876 N N . LEU A 1 108 ? 4.004 -7.539 -19.484 1 91.94 108 LEU A N 1
ATOM 877 C CA . LEU A 1 108 ? 5.176 -7.004 -20.172 1 91.94 108 LEU A CA 1
ATOM 878 C C . LEU A 1 108 ? 5.715 -7.996 -21.188 1 91.94 108 LEU A C 1
ATOM 880 O O . LEU A 1 108 ? 5.547 -9.211 -21.031 1 91.94 108 LEU A O 1
ATOM 884 N N . GLN A 1 109 ? 6.332 -7.422 -22.281 1 87.25 109 GLN A N 1
ATOM 885 C CA . GLN A 1 109 ? 6.969 -8.242 -23.312 1 87.25 109 GLN A CA 1
ATOM 886 C C . GLN A 1 109 ? 8.195 -8.953 -22.766 1 87.25 109 GLN A C 1
ATOM 888 O O . GLN A 1 109 ? 8.656 -8.656 -21.656 1 87.25 109 GLN A O 1
ATOM 893 N N . ASN A 1 110 ? 8.781 -9.867 -23.609 1 85.75 110 ASN A N 1
ATOM 894 C CA . ASN A 1 110 ? 9.828 -10.75 -23.094 1 85.75 110 ASN A CA 1
ATOM 895 C C . ASN A 1 110 ? 11.219 -10.148 -23.281 1 85.75 110 ASN A C 1
ATOM 897 O O . ASN A 1 110 ? 12.219 -10.844 -23.141 1 85.75 110 ASN A O 1
ATOM 901 N N . ASP A 1 111 ? 11.266 -8.891 -23.406 1 93.12 111 ASP A N 1
ATOM 902 C CA . ASP A 1 111 ? 12.578 -8.258 -23.484 1 93.12 111 ASP A CA 1
ATOM 903 C C . ASP A 1 111 ? 13.07 -7.824 -22.109 1 93.12 111 ASP A C 1
ATOM 905 O O . ASP A 1 111 ? 12.445 -6.984 -21.453 1 93.12 111 ASP A O 1
ATOM 909 N N . SER A 1 112 ? 14.18 -8.289 -21.734 1 91.5 112 SER A N 1
ATOM 910 C CA . SER A 1 112 ? 14.703 -8.094 -20.391 1 91.5 112 SER A CA 1
ATOM 911 C C . SER A 1 112 ? 15.094 -6.633 -20.156 1 91.5 112 SER A C 1
ATOM 913 O O . SER A 1 112 ? 15.023 -6.141 -19.016 1 91.5 112 SER A O 1
ATOM 915 N N . ILE A 1 113 ? 15.57 -5.957 -21.109 1 93.19 113 ILE A N 1
ATOM 916 C CA . ILE A 1 113 ? 15.969 -4.559 -20.969 1 93.19 113 ILE A CA 1
ATOM 917 C C . ILE A 1 113 ? 14.734 -3.689 -20.75 1 93.19 113 ILE A C 1
ATOM 919 O O . ILE A 1 113 ? 14.742 -2.795 -19.906 1 93.19 113 ILE A O 1
ATOM 923 N N . ILE A 1 114 ? 13.711 -3.887 -21.516 1 95.12 114 ILE A N 1
ATOM 924 C CA . ILE A 1 114 ? 12.461 -3.156 -21.344 1 95.12 114 ILE A CA 1
ATOM 925 C C . ILE A 1 114 ? 11.898 -3.408 -19.953 1 95.12 114 ILE A C 1
ATOM 927 O O . ILE A 1 114 ? 11.453 -2.477 -19.266 1 95.12 114 ILE A O 1
ATOM 931 N N . LYS A 1 115 ? 11.969 -4.598 -19.547 1 96.94 115 LYS A N 1
ATOM 932 C CA . LYS A 1 115 ? 11.492 -4.98 -18.219 1 96.94 115 LYS A CA 1
ATOM 933 C C . LYS A 1 115 ? 12.305 -4.293 -17.125 1 96.94 115 LYS A C 1
ATOM 935 O O . LYS A 1 115 ? 11.742 -3.82 -16.125 1 96.94 115 LYS A O 1
ATOM 940 N N . ALA A 1 116 ? 13.578 -4.285 -17.312 1 95.69 116 ALA A N 1
ATOM 941 C CA . ALA A 1 116 ? 14.453 -3.645 -16.328 1 95.69 116 ALA A CA 1
ATOM 942 C C . ALA A 1 116 ? 14.164 -2.146 -16.234 1 95.69 116 ALA A C 1
ATOM 944 O O . ALA A 1 116 ? 14.102 -1.588 -15.141 1 95.69 116 ALA A O 1
ATOM 945 N N . ILE A 1 117 ? 14.016 -1.528 -17.312 1 97.12 117 ILE A N 1
ATOM 946 C CA . ILE A 1 117 ? 13.703 -0.102 -17.344 1 97.12 117 ILE A CA 1
ATOM 947 C C . ILE A 1 117 ? 12.359 0.149 -16.688 1 97.12 117 ILE A C 1
ATOM 949 O O . ILE A 1 117 ? 12.211 1.081 -15.883 1 97.12 117 ILE A O 1
ATOM 953 N N . PHE A 1 118 ? 11.406 -0.662 -17.031 1 97.81 118 PHE A N 1
ATOM 954 C CA . PHE A 1 118 ? 10.094 -0.535 -16.422 1 97.81 118 PHE A CA 1
ATOM 955 C C . PHE A 1 118 ? 10.188 -0.665 -14.906 1 97.81 118 PHE A C 1
ATOM 957 O O . PHE A 1 118 ? 9.57 0.111 -14.172 1 97.81 118 PHE A O 1
ATOM 964 N N . ALA A 1 119 ? 10.906 -1.638 -14.445 1 97.81 119 ALA A N 1
ATOM 965 C CA . ALA A 1 119 ? 11.039 -1.882 -13.008 1 97.81 119 ALA A CA 1
ATOM 966 C C . ALA A 1 119 ? 11.625 -0.664 -12.297 1 97.81 119 ALA A C 1
ATOM 968 O O . ALA A 1 119 ? 11.055 -0.184 -11.312 1 97.81 119 ALA A O 1
ATOM 969 N N . LEU A 1 120 ? 12.672 -0.145 -12.828 1 97.56 120 LEU A N 1
ATOM 970 C CA . LEU A 1 120 ? 13.383 0.956 -12.195 1 97.56 120 LEU A CA 1
ATOM 971 C C . LEU A 1 120 ? 12.562 2.24 -12.25 1 97.56 120 LEU A C 1
ATOM 973 O O . LEU A 1 120 ? 12.484 2.975 -11.258 1 97.56 120 LEU A O 1
ATOM 977 N N . THR A 1 121 ? 11.938 2.471 -13.32 1 98.12 121 THR A N 1
ATOM 978 C CA . THR A 1 121 ? 11.195 3.715 -13.477 1 98.12 121 THR A CA 1
ATOM 979 C C . THR A 1 121 ? 9.891 3.664 -12.68 1 98.12 121 THR A C 1
ATOM 981 O O . THR A 1 121 ? 9.5 4.648 -12.055 1 98.12 121 THR A O 1
ATOM 984 N N . SER A 1 122 ? 9.219 2.514 -12.781 1 98.19 122 SER A N 1
ATOM 985 C CA . SER A 1 122 ? 7.984 2.41 -12.016 1 98.19 122 SER A CA 1
ATOM 986 C C . SER A 1 122 ? 8.25 2.451 -10.516 1 98.19 122 SER A C 1
ATOM 988 O O . SER A 1 122 ? 7.512 3.084 -9.766 1 98.19 122 SER A O 1
ATOM 990 N N . GLY A 1 123 ? 9.336 1.78 -10.094 1 98.56 123 GLY A N 1
ATOM 991 C CA . GLY A 1 123 ? 9.719 1.888 -8.695 1 98.56 123 GLY A CA 1
ATOM 992 C C . GLY A 1 123 ? 10.031 3.311 -8.273 1 98.56 123 GLY A C 1
ATOM 993 O O . GLY A 1 123 ? 9.57 3.764 -7.223 1 98.56 123 GLY A O 1
ATOM 994 N N . GLY A 1 124 ? 10.781 3.98 -9.062 1 97.94 124 GLY A N 1
ATOM 995 C CA . GLY A 1 124 ? 11.094 5.375 -8.797 1 97.94 124 GLY A CA 1
ATOM 996 C C . GLY A 1 124 ? 9.867 6.266 -8.75 1 97.94 124 GLY A C 1
ATOM 997 O O . GLY A 1 124 ? 9.766 7.145 -7.895 1 97.94 124 GLY A O 1
ATOM 998 N N . ALA A 1 125 ? 8.992 6.051 -9.648 1 98.06 125 ALA A N 1
ATOM 999 C CA . ALA A 1 125 ? 7.762 6.84 -9.695 1 98.06 125 ALA A CA 1
ATOM 1000 C C . ALA A 1 125 ? 6.922 6.633 -8.438 1 98.06 125 ALA A C 1
ATOM 1002 O O . ALA A 1 125 ? 6.406 7.594 -7.863 1 98.06 125 ALA A O 1
ATOM 1003 N N . LEU A 1 126 ? 6.789 5.41 -7.992 1 98.5 126 LEU A N 1
ATOM 1004 C CA . LEU A 1 126 ? 6.031 5.121 -6.781 1 98.5 126 LEU A CA 1
ATOM 1005 C C . LEU A 1 126 ? 6.652 5.816 -5.574 1 98.5 126 LEU A C 1
ATOM 1007 O O . LEU A 1 126 ? 5.941 6.426 -4.77 1 98.5 126 LEU A O 1
ATOM 1011 N N . LEU A 1 127 ? 7.941 5.75 -5.477 1 98.31 127 LEU A N 1
ATOM 1012 C CA . LEU A 1 127 ? 8.641 6.406 -4.379 1 98.31 127 LEU A CA 1
ATOM 1013 C C . LEU A 1 127 ? 8.438 7.914 -4.43 1 98.31 127 LEU A C 1
ATOM 1015 O O . LEU A 1 127 ? 8.203 8.547 -3.396 1 98.31 127 LEU A O 1
ATOM 1019 N N . MET A 1 128 ? 8.523 8.469 -5.617 1 97.88 128 MET A N 1
ATOM 1020 C CA . MET A 1 128 ? 8.414 9.914 -5.773 1 97.88 128 MET A CA 1
ATOM 1021 C C . MET A 1 128 ? 7.012 10.398 -5.418 1 97.88 128 MET A C 1
ATOM 1023 O O . MET A 1 128 ? 6.852 11.438 -4.781 1 97.88 128 MET A O 1
ATOM 1027 N N . ILE A 1 129 ? 6.051 9.68 -5.828 1 97.44 129 ILE A N 1
ATOM 1028 C CA . ILE A 1 129 ? 4.672 10.055 -5.512 1 97.44 129 ILE A CA 1
ATOM 1029 C C . ILE A 1 129 ? 4.445 9.945 -4.004 1 97.44 129 ILE A C 1
ATOM 1031 O O . ILE A 1 129 ? 3.861 10.852 -3.396 1 97.44 129 ILE A O 1
ATOM 1035 N N . GLY A 1 130 ? 4.855 8.805 -3.42 1 97 130 GLY A N 1
ATOM 1036 C CA . GLY A 1 130 ? 4.762 8.656 -1.976 1 97 130 GLY A CA 1
ATOM 1037 C C . GLY A 1 130 ? 5.434 9.789 -1.215 1 97 130 GLY A C 1
ATOM 1038 O O . GLY A 1 130 ? 4.867 10.32 -0.258 1 97 130 GLY A O 1
ATOM 1039 N N . LYS A 1 131 ? 6.605 10.117 -1.688 1 96.88 131 LYS A N 1
ATOM 1040 C CA . LYS A 1 131 ? 7.34 11.203 -1.052 1 96.88 131 LYS A CA 1
ATOM 1041 C C . LYS A 1 131 ? 6.602 12.531 -1.209 1 96.88 131 LYS A C 1
ATOM 1043 O O . LYS A 1 131 ? 6.539 13.328 -0.27 1 96.88 131 LYS A O 1
ATOM 1048 N N . SER A 1 132 ? 6.156 12.781 -2.391 1 95.56 132 SER A N 1
ATOM 1049 C CA . SER A 1 132 ? 5.418 14.023 -2.639 1 95.56 132 SER A CA 1
ATOM 1050 C C . SER A 1 132 ? 4.227 14.156 -1.698 1 95.56 132 SER A C 1
ATOM 1052 O O . SER A 1 132 ? 3.961 15.234 -1.172 1 95.56 132 SER A O 1
ATOM 1054 N N . TYR A 1 133 ? 3.504 13.133 -1.482 1 95.12 133 TYR A N 1
ATOM 1055 C CA . TYR A 1 133 ? 2.371 13.133 -0.562 1 95.12 133 TYR A CA 1
ATOM 1056 C C . TYR A 1 133 ? 2.828 13.43 0.862 1 95.12 133 TYR A C 1
ATOM 1058 O O . TYR A 1 133 ? 2.217 14.234 1.562 1 95.12 133 TYR A O 1
ATOM 1066 N N . LEU A 1 134 ? 3.854 12.75 1.327 1 94.69 134 LEU A N 1
ATOM 1067 C CA . LEU A 1 134 ? 4.359 12.938 2.684 1 94.69 134 LEU A CA 1
ATOM 1068 C C . LEU A 1 134 ? 4.828 14.367 2.898 1 94.69 134 LEU A C 1
ATOM 1070 O O . LEU A 1 134 ? 4.617 14.945 3.971 1 94.69 134 LEU A O 1
ATOM 1074 N N . ASP A 1 135 ? 5.496 14.891 1.876 1 93.88 135 ASP A N 1
ATOM 1075 C CA . ASP A 1 135 ? 5.934 16.281 1.96 1 93.88 135 ASP A CA 1
ATOM 1076 C C . ASP A 1 135 ? 4.742 17.219 2.123 1 93.88 135 ASP A C 1
ATOM 1078 O O . ASP A 1 135 ? 4.805 18.188 2.896 1 93.88 135 ASP A O 1
ATOM 1082 N N . HIS A 1 136 ? 3.797 16.938 1.405 1 90.06 136 HIS A N 1
ATOM 1083 C CA . HIS A 1 136 ? 2.59 17.75 1.509 1 90.06 136 HIS A CA 1
ATOM 1084 C C . HIS A 1 136 ? 2.014 17.703 2.92 1 90.06 136 HIS A C 1
ATOM 1086 O O . HIS A 1 136 ? 1.68 18.734 3.492 1 90.06 136 HIS A O 1
ATOM 1092 N N . VAL A 1 137 ? 1.89 16.562 3.465 1 91.75 137 VAL A N 1
ATOM 1093 C CA . VAL A 1 137 ? 1.342 16.391 4.805 1 91.75 137 VAL A CA 1
ATOM 1094 C C . VAL A 1 137 ? 2.238 17.094 5.82 1 91.75 137 VAL A C 1
ATOM 1096 O O . VAL A 1 137 ? 1.745 17.75 6.75 1 91.75 137 VAL A O 1
ATOM 1099 N N . ASP A 1 138 ? 3.521 17 5.633 1 91.69 138 ASP A N 1
ATOM 1100 C CA . ASP A 1 138 ? 4.473 17.641 6.535 1 91.69 138 ASP A CA 1
ATOM 1101 C C . ASP A 1 138 ? 4.305 19.156 6.52 1 91.69 138 ASP A C 1
ATOM 1103 O O . ASP A 1 138 ? 4.402 19.812 7.562 1 91.69 138 ASP A O 1
ATOM 1107 N N . ILE A 1 139 ? 4.082 19.688 5.406 1 89.31 139 ILE A N 1
ATOM 1108 C CA . ILE A 1 139 ? 3.926 21.141 5.266 1 89.31 139 ILE A CA 1
ATOM 1109 C C . ILE A 1 139 ? 2.684 21.594 6.023 1 89.31 139 ILE A C 1
ATOM 1111 O O . ILE A 1 139 ? 2.713 22.625 6.711 1 89.31 139 ILE A O 1
ATOM 1115 N N . VAL A 1 140 ? 1.72 20.859 5.922 1 84.75 140 VAL A N 1
ATOM 1116 C CA . VAL A 1 140 ? 0.467 21.219 6.582 1 84.75 140 VAL A CA 1
ATOM 1117 C C . VAL A 1 140 ? 0.645 21.156 8.102 1 84.75 140 VAL A C 1
ATOM 1119 O O . VAL A 1 140 ? 0.116 22 8.828 1 84.75 140 VAL A O 1
ATOM 1122 N N . VAL A 1 141 ? 1.35 20.188 8.602 1 84.88 141 VAL A N 1
ATOM 1123 C CA . VAL A 1 141 ? 1.574 20.031 10.031 1 84.88 141 VAL A CA 1
ATOM 1124 C C . VAL A 1 141 ? 2.457 21.172 10.547 1 84.88 141 VAL A C 1
ATOM 1126 O O . VAL A 1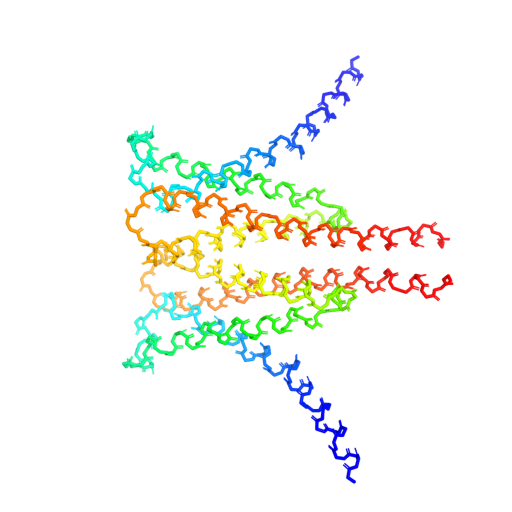 141 ? 2.217 21.703 11.625 1 84.88 141 VAL A O 1
ATOM 1129 N N . GLU A 1 142 ? 3.463 21.484 9.812 1 85.81 142 GLU A N 1
ATOM 1130 C CA . GLU A 1 142 ? 4.359 22.578 10.195 1 85.81 142 GLU A CA 1
ATOM 1131 C C . GLU A 1 142 ? 3.611 23.906 10.289 1 85.81 142 GLU A C 1
ATOM 1133 O O . GLU A 1 142 ? 3.883 24.703 11.18 1 85.81 142 GLU A O 1
ATOM 1138 N N . GLU A 1 143 ? 2.764 24.078 9.43 1 83.38 143 GLU A N 1
ATOM 1139 C CA . GLU A 1 143 ? 1.96 25.297 9.445 1 83.38 143 GLU A CA 1
ATOM 1140 C C . GLU A 1 143 ? 1.046 25.344 10.664 1 83.38 143 GLU A C 1
ATOM 1142 O O . GLU A 1 143 ? 0.835 26.406 11.258 1 83.38 143 GLU A O 1
ATOM 1147 N N . SER A 1 144 ? 0.5 24.219 11.07 1 82.06 144 SER A N 1
ATOM 1148 C CA . SER A 1 144 ? -0.36 24.141 12.242 1 82.06 144 SER A CA 1
ATOM 1149 C C . SER A 1 144 ? 0.427 24.391 13.523 1 82.06 144 SER A C 1
ATOM 1151 O O . SER A 1 144 ? -0.093 24.984 14.477 1 82.06 144 SER A O 1
ATOM 1153 N N . GLU A 1 145 ? 1.641 23.969 13.602 1 79.88 145 GLU A N 1
ATOM 1154 C CA . GLU A 1 145 ? 2.506 24.156 14.758 1 79.88 145 GLU A CA 1
ATOM 1155 C C . GLU A 1 145 ? 2.922 25.625 14.906 1 79.88 145 GLU A C 1
ATOM 1157 O O . GLU A 1 145 ? 3.051 26.125 16.031 1 79.88 145 GLU A O 1
ATOM 1162 N N . THR A 1 146 ? 3.162 26.266 13.852 1 81.31 146 THR A N 1
ATOM 1163 C CA . THR A 1 146 ? 3.521 27.688 13.883 1 81.31 146 THR A CA 1
ATOM 1164 C C . THR A 1 146 ? 2.359 28.516 14.406 1 81.31 146 THR A C 1
ATOM 1166 O O . THR A 1 146 ? 2.57 29.516 15.102 1 81.31 146 THR A O 1
ATOM 1169 N N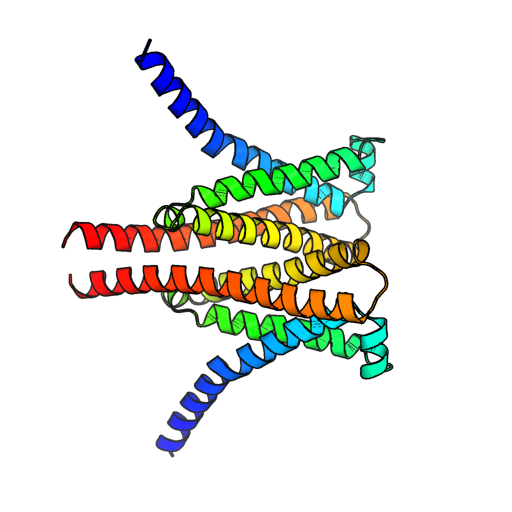 . CYS A 1 147 ? 1.271 28.109 14.18 1 78.75 147 CYS A N 1
ATOM 1170 C CA . CYS A 1 147 ? 0.076 28.797 14.648 1 78.75 147 CYS A CA 1
ATOM 1171 C C . CYS A 1 147 ? -0.126 28.594 16.141 1 78.75 147 CYS A C 1
ATOM 1173 O O . CYS A 1 147 ? -0.534 29.5 16.859 1 78.75 147 CYS A O 1
ATOM 1175 N N . ASP A 1 148 ? 0.06 27.469 16.641 1 72.38 148 ASP A N 1
ATOM 1176 C CA . ASP A 1 148 ? -0.07 27.172 18.062 1 72.38 148 ASP A CA 1
ATOM 1177 C C . ASP A 1 148 ? 0.955 27.953 18.875 1 72.38 148 ASP A C 1
ATOM 1179 O O . ASP A 1 148 ? 0.706 28.297 20.031 1 72.38 148 ASP A O 1
ATOM 1183 N N . GLY A 1 149 ? 2.154 28.141 18.297 1 67.44 149 GLY A N 1
ATOM 1184 C CA . GLY A 1 149 ? 3.182 28.922 18.969 1 67.44 149 GLY A CA 1
ATOM 1185 C C . GLY A 1 149 ? 2.863 30.406 19.047 1 67.44 149 GLY A C 1
ATOM 1186 O O . GLY A 1 149 ? 3.492 31.141 19.812 1 67.44 149 GLY A O 1
ATOM 1187 N N . ILE A 1 150 ? 2.047 30.938 18.266 1 67.25 150 ILE A N 1
ATOM 1188 C CA . ILE A 1 150 ? 1.668 32.344 18.266 1 67.25 150 ILE A CA 1
ATOM 1189 C C . ILE A 1 150 ? 0.55 32.562 19.281 1 67.25 150 ILE A C 1
ATOM 1191 O O . ILE A 1 150 ? 0.432 33.656 19.859 1 67.25 150 ILE A O 1
ATOM 1195 N N . ASP A 1 151 ? -0.279 31.688 19.609 1 49.78 151 ASP A N 1
ATOM 1196 C CA . ASP A 1 151 ? -1.261 31.906 20.672 1 49.78 151 ASP A CA 1
ATOM 1197 C C . ASP A 1 151 ? -0.651 31.656 22.047 1 49.78 151 ASP A C 1
ATOM 1199 O O . ASP A 1 151 ? -0.033 30.609 22.281 1 49.78 151 ASP A O 1
ATOM 1203 N N . MET B 1 1 ? -38.094 24.797 -10.812 1 34.47 1 MET B N 1
ATOM 1204 C CA . MET B 1 1 ? -37.156 23.906 -11.5 1 34.47 1 MET B CA 1
ATOM 1205 C C . MET B 1 1 ? -35.75 24.031 -10.914 1 34.47 1 MET B C 1
ATOM 1207 O O . MET B 1 1 ? -34.938 23.125 -11.039 1 34.47 1 MET B O 1
ATOM 1211 N N . ARG B 1 2 ? -35.406 25.156 -10.32 1 50.47 2 ARG B N 1
ATOM 1212 C CA . ARG B 1 2 ? -34.062 25.375 -9.734 1 50.47 2 ARG B CA 1
ATOM 1213 C C . ARG B 1 2 ? -33.938 24.641 -8.414 1 50.47 2 ARG B C 1
ATOM 1215 O O . ARG B 1 2 ? -32.844 24.141 -8.086 1 50.47 2 ARG B O 1
ATOM 1222 N N . SER B 1 3 ? -34.969 24.422 -7.723 1 53.94 3 SER B N 1
ATOM 1223 C CA . SER B 1 3 ? -34.844 23.766 -6.422 1 53.94 3 SER B CA 1
ATOM 1224 C C . SER B 1 3 ? -34.594 22.266 -6.57 1 53.94 3 SER B C 1
ATOM 1226 O O . SER B 1 3 ? -33.875 21.672 -5.781 1 53.94 3 SER B O 1
ATOM 1228 N N . PHE B 1 4 ? -35.125 21.703 -7.566 1 55.16 4 PHE B N 1
ATOM 1229 C CA . PHE B 1 4 ? -34.969 20.281 -7.789 1 55.16 4 PHE B CA 1
ATOM 1230 C C . PHE B 1 4 ? -33.531 19.969 -8.18 1 55.16 4 PHE B C 1
ATOM 1232 O O . PHE B 1 4 ? -32.969 18.938 -7.773 1 55.16 4 PHE B O 1
ATOM 1239 N N . SER B 1 5 ? -32.969 20.812 -8.938 1 50.69 5 SER B N 1
ATOM 1240 C CA . SER B 1 5 ? -31.594 20.594 -9.391 1 50.69 5 SER B CA 1
ATOM 1241 C C . SER B 1 5 ? -30.609 20.672 -8.227 1 50.69 5 SER B C 1
ATOM 1243 O O . SER B 1 5 ? -29.625 19.938 -8.18 1 50.69 5 SER B O 1
ATOM 1245 N N . PHE B 1 6 ? -30.875 21.469 -7.234 1 53.69 6 PHE B N 1
ATOM 1246 C CA . PHE B 1 6 ? -29.984 21.625 -6.09 1 53.69 6 PHE B CA 1
ATOM 1247 C C . PHE B 1 6 ? -30.062 20.406 -5.176 1 53.69 6 PHE B C 1
ATOM 1249 O O . PHE B 1 6 ? -29.031 19.938 -4.664 1 53.69 6 PHE B O 1
ATOM 1256 N N . HIS B 1 7 ? -31.203 19.844 -4.977 1 56.53 7 HIS B N 1
ATOM 1257 C CA . HIS B 1 7 ? -31.375 18.703 -4.082 1 56.53 7 HIS B CA 1
ATOM 1258 C C . HIS B 1 7 ? -30.766 17.438 -4.676 1 56.53 7 HIS B C 1
ATOM 1260 O O . HIS B 1 7 ? -30.141 16.641 -3.967 1 56.53 7 HIS B O 1
ATOM 1266 N N . ILE B 1 8 ? -30.906 17.359 -5.961 1 54.19 8 ILE B N 1
ATOM 1267 C CA . ILE B 1 8 ? -30.328 16.203 -6.637 1 54.19 8 ILE B CA 1
ATOM 1268 C C . ILE B 1 8 ? -28.797 16.25 -6.535 1 54.19 8 ILE B C 1
ATOM 1270 O O . ILE B 1 8 ? -28.156 15.227 -6.301 1 54.19 8 ILE B O 1
ATOM 1274 N N . HIS B 1 9 ? -28.281 17.406 -6.664 1 57.84 9 HIS B N 1
ATOM 1275 C CA . HIS B 1 9 ? -26.828 17.547 -6.586 1 57.84 9 HIS B CA 1
ATOM 1276 C C . HIS B 1 9 ? -26.312 17.203 -5.188 1 57.84 9 HIS B C 1
ATOM 1278 O O . HIS B 1 9 ? -25.281 16.562 -5.043 1 57.84 9 HIS B O 1
ATOM 1284 N N . THR B 1 10 ? -27.156 17.547 -4.191 1 61.25 10 THR B N 1
ATOM 1285 C CA . THR B 1 10 ? -26.719 17.297 -2.818 1 61.25 10 THR B CA 1
ATOM 1286 C C . THR B 1 10 ? -26.844 15.805 -2.482 1 61.25 10 THR B C 1
ATOM 1288 O O . THR B 1 10 ? -25.938 15.234 -1.859 1 61.25 10 THR B O 1
ATOM 1291 N N . ILE B 1 11 ? -27.984 15.25 -2.939 1 62.56 11 ILE B N 1
ATOM 1292 C CA . ILE B 1 11 ? -28.18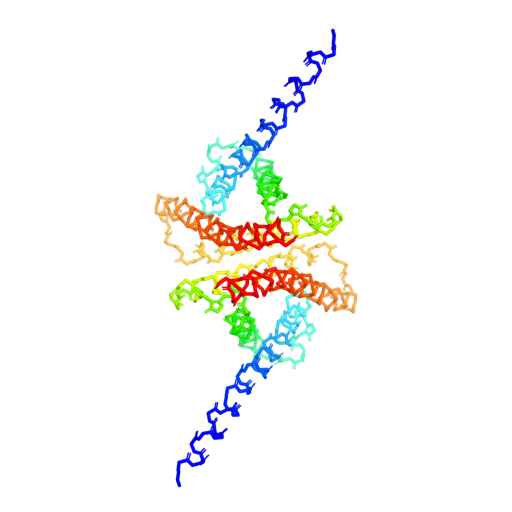8 13.836 -2.666 1 62.56 11 ILE B CA 1
ATOM 1293 C C . ILE B 1 11 ? -27.156 13 -3.424 1 62.56 11 ILE B C 1
ATOM 1295 O O . ILE B 1 11 ? -26.609 12.047 -2.879 1 62.56 11 ILE B O 1
ATOM 1299 N N . SER B 1 12 ? -27 13.445 -4.633 1 67.25 12 SER B N 1
ATOM 1300 C CA . SER B 1 12 ? -26 12.758 -5.457 1 67.25 12 SER B CA 1
ATOM 1301 C C . SER B 1 12 ? -24.609 12.859 -4.852 1 67.25 12 SER B C 1
ATOM 1303 O O . SER B 1 12 ? -23.859 11.875 -4.836 1 67.25 12 SER B O 1
ATOM 1305 N N . SER B 1 13 ? -24.438 13.953 -4.27 1 73.19 13 SER B N 1
ATOM 1306 C CA . SER B 1 13 ? -23.125 14.164 -3.658 1 73.19 13 SER B CA 1
ATOM 1307 C C . SER B 1 13 ? -22.984 13.375 -2.361 1 73.19 13 SER B C 1
ATOM 1309 O O . SER B 1 13 ? -21.938 12.789 -2.098 1 73.19 13 SER B O 1
ATOM 1311 N N . ALA B 1 14 ? -24.125 13.414 -1.666 1 71.69 14 ALA B N 1
ATOM 1312 C CA . ALA B 1 14 ? -24.125 12.68 -0.401 1 71.69 14 ALA B CA 1
ATOM 1313 C C . ALA B 1 14 ? -24 11.18 -0.634 1 71.69 14 ALA B C 1
ATOM 1315 O O . ALA B 1 14 ? -23.25 10.5 0.062 1 71.69 14 ALA B O 1
ATOM 1316 N N . ILE B 1 15 ? -24.766 10.711 -1.534 1 70.44 15 ILE B N 1
ATOM 1317 C CA . ILE B 1 15 ? -24.672 9.289 -1.874 1 70.44 15 ILE B CA 1
ATOM 1318 C C . ILE B 1 15 ? -23.266 8.953 -2.32 1 70.44 15 ILE B C 1
ATOM 1320 O O . ILE B 1 15 ? -22.672 7.961 -1.865 1 70.44 15 ILE B O 1
ATOM 1324 N N . ALA B 1 16 ? -22.844 9.805 -3.104 1 77.38 16 ALA B N 1
ATOM 1325 C CA . ALA B 1 16 ? -21.5 9.562 -3.639 1 77.38 16 ALA B CA 1
ATOM 1326 C C . ALA B 1 16 ? -20.453 9.57 -2.529 1 77.38 16 ALA B C 1
ATOM 1328 O O . ALA B 1 16 ? -19.547 8.742 -2.521 1 77.38 16 ALA B O 1
ATOM 1329 N N . ASN B 1 17 ? -20.703 10.328 -1.606 1 84.62 17 ASN B N 1
ATOM 1330 C CA . ASN B 1 17 ? -19.688 10.523 -0.584 1 84.62 17 ASN B CA 1
ATOM 1331 C C . ASN B 1 17 ? -19.812 9.5 0.538 1 84.62 17 ASN B C 1
ATOM 1333 O O . ASN B 1 17 ? -18.859 9.25 1.273 1 84.62 17 ASN B O 1
ATOM 1337 N N . LEU B 1 18 ? -20.953 8.93 0.641 1 86.12 18 LEU B N 1
ATOM 1338 C CA . LEU B 1 18 ? -21.125 8 1.755 1 86.12 18 LEU B CA 1
ATOM 1339 C C . LEU B 1 18 ? -21.391 6.59 1.25 1 86.12 18 LEU B C 1
ATOM 1341 O O . LEU B 1 18 ? -20.812 5.621 1.76 1 86.12 18 LEU B O 1
ATOM 1345 N N . VAL B 1 19 ? -22.156 6.504 0.239 1 89.94 19 VAL B N 1
ATOM 1346 C CA . VAL B 1 19 ? -22.641 5.195 -0.2 1 89.94 19 VAL B CA 1
ATOM 1347 C C . VAL B 1 19 ? -21.547 4.484 -0.997 1 89.94 19 VAL B C 1
ATOM 1349 O O . VAL B 1 19 ? -21.266 3.307 -0.763 1 89.94 19 VAL B O 1
ATOM 1352 N N . ILE B 1 20 ? -20.938 5.176 -1.863 1 91.81 20 ILE B N 1
ATOM 1353 C CA . ILE B 1 20 ? -19.969 4.562 -2.75 1 91.81 20 ILE B CA 1
ATOM 1354 C C . ILE B 1 20 ? -18.781 4.051 -1.935 1 91.81 20 ILE B C 1
ATOM 1356 O O . ILE B 1 20 ? -18.359 2.9 -2.09 1 91.81 20 ILE B O 1
ATOM 1360 N N . PRO B 1 21 ? -18.297 4.793 -1.016 1 93.31 21 PRO B N 1
ATOM 1361 C CA . PRO B 1 21 ? -17.219 4.277 -0.17 1 93.31 21 PRO B CA 1
ATOM 1362 C C . PRO B 1 21 ? -17.656 3.072 0.666 1 93.31 21 PRO B C 1
ATOM 1364 O O . PRO B 1 21 ? -16.875 2.137 0.857 1 93.31 21 PRO B O 1
ATOM 1367 N N . ALA B 1 22 ? -18.828 3.086 1.086 1 95.12 22 ALA B N 1
ATOM 1368 C CA . ALA B 1 22 ? -19.328 1.965 1.877 1 95.12 22 ALA B CA 1
ATOM 1369 C C . ALA B 1 22 ? -19.391 0.686 1.046 1 95.12 22 ALA B C 1
ATOM 1371 O O . ALA B 1 22 ? -18.938 -0.374 1.499 1 95.12 22 ALA B O 1
ATOM 1372 N N . ILE B 1 23 ? -19.859 0.829 -0.112 1 96.19 23 ILE B N 1
ATOM 1373 C CA . ILE B 1 23 ? -19.922 -0.309 -1.022 1 96.19 23 ILE B CA 1
ATOM 1374 C C . ILE B 1 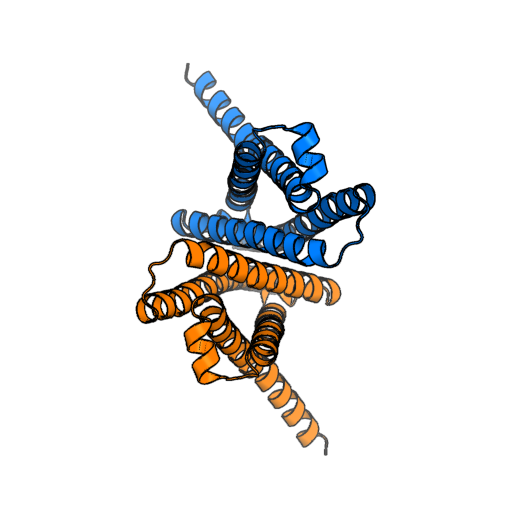23 ? -18.5 -0.784 -1.349 1 96.19 23 ILE B C 1
ATOM 1376 O O . ILE B 1 23 ? -18.25 -1.988 -1.417 1 96.19 23 ILE B O 1
ATOM 1380 N N . GLY B 1 24 ? -17.672 0.114 -1.548 1 97.44 24 GLY B N 1
ATOM 1381 C CA . GLY B 1 24 ? -16.281 -0.228 -1.808 1 97.44 24 GLY B CA 1
ATOM 1382 C C . GLY B 1 24 ? -15.625 -0.999 -0.672 1 97.44 24 GLY B C 1
ATOM 1383 O O . GLY B 1 24 ? -14.883 -1.955 -0.907 1 97.44 24 GLY B O 1
ATOM 1384 N N . THR B 1 25 ? -15.898 -0.649 0.561 1 97.12 25 THR B N 1
ATOM 1385 C CA . THR B 1 25 ? -15.328 -1.303 1.732 1 97.12 25 THR B CA 1
ATOM 1386 C C . THR B 1 25 ? -15.867 -2.721 1.881 1 97.12 25 THR B C 1
ATOM 1388 O O . THR B 1 25 ? -15.125 -3.643 2.225 1 97.12 25 THR B O 1
ATOM 1391 N N . VAL B 1 26 ? -17.109 -2.828 1.615 1 97.38 26 VAL B N 1
ATOM 1392 C CA . VAL B 1 26 ? -17.719 -4.156 1.669 1 97.38 26 VAL B CA 1
ATOM 1393 C C . VAL B 1 26 ? -17.125 -5.039 0.575 1 97.38 26 VAL B C 1
ATOM 1395 O O . VAL B 1 26 ? -16.812 -6.207 0.813 1 97.38 26 VAL B O 1
ATOM 1398 N N . SER B 1 27 ? -16.984 -4.457 -0.619 1 98.25 27 SER B N 1
ATOM 1399 C CA . SER B 1 27 ? -16.359 -5.168 -1.727 1 98.25 27 SER B CA 1
ATOM 1400 C C . SER B 1 27 ? -14.938 -5.582 -1.377 1 98.25 27 SER B C 1
ATOM 1402 O O . SER B 1 27 ? -14.508 -6.688 -1.715 1 98.25 27 SER B O 1
ATOM 1404 N N . TYR B 1 28 ? -14.234 -4.73 -0.741 1 98.44 28 TYR B N 1
ATOM 1405 C CA . TYR B 1 28 ? -12.883 -4.996 -0.28 1 98.44 28 TYR B CA 1
ATOM 1406 C C . TYR B 1 28 ? -12.844 -6.199 0.653 1 98.44 28 TYR B C 1
ATOM 1408 O O . TYR B 1 28 ? -12.016 -7.098 0.489 1 98.44 28 TYR B O 1
ATOM 1416 N N . GLU B 1 29 ? -13.758 -6.32 1.579 1 98.12 29 GLU B N 1
ATOM 1417 C CA . GLU B 1 29 ? -13.805 -7.418 2.539 1 98.12 29 GLU B CA 1
ATOM 1418 C C . GLU B 1 29 ? -14.211 -8.727 1.862 1 98.12 29 GLU B C 1
ATOM 1420 O O . GLU B 1 29 ? -13.656 -9.781 2.164 1 98.12 29 GLU B O 1
ATOM 1425 N N . LEU B 1 30 ? -15.125 -8.594 0.992 1 97.25 30 LEU B N 1
ATOM 1426 C CA . LEU B 1 30 ? -15.539 -9.797 0.28 1 97.25 30 LEU B CA 1
ATOM 1427 C C . LEU B 1 30 ? -14.43 -10.305 -0.625 1 97.25 30 LEU B C 1
ATOM 1429 O O . LEU B 1 30 ? -14.273 -11.516 -0.804 1 97.25 30 LEU B O 1
ATOM 1433 N N . PHE B 1 31 ? -13.766 -9.352 -1.189 1 97.88 31 PHE B N 1
ATOM 1434 C CA . PHE B 1 31 ? -12.633 -9.734 -2.021 1 97.88 31 PHE B CA 1
ATOM 1435 C C . PHE B 1 31 ? -11.57 -10.453 -1.195 1 97.88 31 PHE B C 1
ATOM 1437 O O . PHE B 1 31 ? -10.953 -11.414 -1.664 1 97.88 31 PHE B O 1
ATOM 1444 N N . ALA B 1 32 ? -11.328 -10.016 -0.006 1 97.94 32 ALA B N 1
ATOM 1445 C CA . ALA B 1 32 ? -10.406 -10.68 0.903 1 97.94 32 ALA B CA 1
ATOM 1446 C C . ALA B 1 32 ? -10.797 -12.141 1.116 1 97.94 32 ALA B C 1
ATOM 1448 O O . ALA B 1 32 ? -9.938 -13.031 1.1 1 97.94 32 ALA B O 1
ATOM 1449 N N . LEU B 1 33 ? -12.062 -12.383 1.265 1 96.56 33 LEU B N 1
ATOM 1450 C CA . LEU B 1 33 ? -12.57 -13.734 1.433 1 96.56 33 LEU B CA 1
ATOM 1451 C C . LEU B 1 33 ? -12.266 -14.586 0.203 1 96.56 33 LEU B C 1
ATOM 1453 O O . LEU B 1 33 ? -11.844 -15.742 0.328 1 96.56 33 LEU B O 1
ATOM 1457 N N . ARG B 1 34 ? -12.477 -13.984 -0.88 1 96.5 34 ARG B N 1
ATOM 1458 C CA . ARG B 1 34 ? -12.258 -14.695 -2.133 1 96.5 34 ARG B CA 1
ATOM 1459 C C . ARG B 1 34 ? -10.789 -15.102 -2.283 1 96.5 34 ARG B C 1
ATOM 1461 O O . ARG B 1 34 ? -10.484 -16.172 -2.801 1 96.5 34 ARG B O 1
ATOM 1468 N N . ILE B 1 35 ? -9.953 -14.242 -1.905 1 96 35 ILE B N 1
ATOM 1469 C CA . ILE B 1 35 ? -8.531 -14.531 -2.041 1 96 35 ILE B CA 1
ATOM 1470 C C . ILE B 1 35 ? -8.141 -15.672 -1.104 1 96 35 ILE B C 1
ATOM 1472 O O . ILE B 1 35 ? -7.457 -16.609 -1.511 1 96 35 ILE B O 1
ATOM 1476 N N . ILE B 1 36 ? -8.562 -15.617 0.104 1 96.5 36 ILE B N 1
ATOM 1477 C CA . ILE B 1 36 ? -8.078 -16.516 1.148 1 96.5 36 ILE B CA 1
ATOM 1478 C C . ILE B 1 36 ? -8.852 -17.828 1.1 1 96.5 36 ILE B C 1
ATOM 1480 O O . ILE B 1 36 ? -8.305 -18.891 1.412 1 96.5 36 ILE B O 1
ATOM 1484 N N . THR B 1 37 ? -10.125 -17.766 0.754 1 95.19 37 THR B N 1
ATOM 1485 C CA . THR B 1 37 ? -10.961 -18.969 0.703 1 95.19 37 THR B CA 1
ATOM 1486 C C . THR B 1 37 ? -11.625 -19.109 -0.663 1 95.19 37 THR B C 1
ATOM 1488 O O . THR B 1 37 ? -12.852 -19.062 -0.769 1 95.19 37 THR B O 1
ATOM 1491 N N . PRO B 1 38 ? -10.891 -19.391 -1.675 1 91.5 38 PRO B N 1
ATOM 1492 C CA . PRO B 1 38 ? -11.469 -19.438 -3.021 1 91.5 38 PRO B CA 1
ATOM 1493 C C . PRO B 1 38 ? -12.492 -20.547 -3.188 1 91.5 38 PRO B C 1
ATOM 1495 O O . PRO B 1 38 ? -13.477 -20.391 -3.918 1 91.5 38 PRO B O 1
ATOM 1498 N N . ASP B 1 39 ? -12.312 -21.625 -2.566 1 90.06 39 ASP B N 1
ATOM 1499 C CA . ASP B 1 39 ? -13.242 -22.75 -2.678 1 90.06 39 ASP B CA 1
ATOM 1500 C C . ASP B 1 39 ? -14.625 -22.375 -2.143 1 90.06 39 ASP B C 1
ATOM 1502 O O . ASP B 1 39 ? -15.641 -22.641 -2.789 1 90.06 39 ASP B O 1
ATOM 1506 N N . ARG B 1 40 ? -14.547 -21.781 -0.958 1 87.06 40 ARG B N 1
ATOM 1507 C CA . ARG B 1 40 ? -15.812 -21.359 -0.375 1 87.06 40 ARG B CA 1
ATOM 1508 C C . ARG B 1 40 ? -16.453 -20.266 -1.209 1 87.06 40 ARG B C 1
ATOM 1510 O O . ARG B 1 40 ? -17.688 -20.219 -1.349 1 87.06 40 ARG B O 1
ATOM 1517 N N . PHE B 1 41 ? -15.711 -19.484 -1.714 1 89.25 41 PHE B N 1
ATOM 1518 C CA . PHE B 1 41 ? -16.219 -18.375 -2.52 1 89.25 41 PHE B CA 1
ATOM 1519 C C . PHE B 1 41 ? -16.828 -18.891 -3.814 1 89.25 41 PHE B C 1
ATOM 1521 O O . PHE B 1 41 ? -17.891 -18.406 -4.23 1 89.25 41 PHE B O 1
ATOM 1528 N N . ARG B 1 42 ? -16.219 -19.859 -4.375 1 87.5 42 ARG B N 1
ATOM 1529 C CA . ARG B 1 42 ? -16.734 -20.469 -5.602 1 87.5 42 ARG B CA 1
ATOM 1530 C C . ARG B 1 42 ? -18.062 -21.172 -5.355 1 87.5 42 ARG B C 1
ATOM 1532 O O . ARG B 1 42 ? -18.938 -21.172 -6.219 1 87.5 42 ARG B O 1
ATOM 1539 N N . ARG B 1 43 ? -18.109 -21.781 -4.273 1 87 43 ARG B N 1
ATOM 1540 C CA . ARG B 1 43 ? -19.359 -22.438 -3.928 1 87 43 ARG B CA 1
ATOM 1541 C C . ARG B 1 43 ? -20.516 -21.453 -3.873 1 87 43 ARG B C 1
ATOM 1543 O O . ARG B 1 43 ? -21.656 -21.781 -4.223 1 87 43 ARG B O 1
ATOM 1550 N N . PHE B 1 44 ? -20.172 -20.266 -3.482 1 87.19 44 PHE B N 1
ATOM 1551 C CA . PHE B 1 44 ? -21.203 -19.25 -3.338 1 87.19 44 PHE B CA 1
ATOM 1552 C C . PHE B 1 44 ? -21.484 -18.562 -4.668 1 87.19 44 PHE B C 1
ATOM 1554 O O . PHE B 1 44 ? -22.625 -18.25 -4.98 1 87.19 44 PHE B O 1
ATOM 1561 N N . CYS B 1 45 ? -20.484 -18.344 -5.496 1 88.44 45 CYS B N 1
ATOM 1562 C CA . CYS B 1 45 ? -20.625 -17.516 -6.691 1 88.44 45 CYS B CA 1
ATOM 1563 C C . CYS B 1 45 ? -20.703 -18.375 -7.945 1 88.44 45 CYS B C 1
ATOM 1565 O O . CYS B 1 45 ? -21.156 -17.906 -8.992 1 88.44 45 CYS B O 1
ATOM 1567 N N . GLY B 1 46 ? -20.281 -19.594 -7.887 1 89 46 GLY B N 1
ATOM 1568 C CA . GLY B 1 46 ? -20.328 -20.5 -9.016 1 89 46 GLY B CA 1
ATOM 1569 C C . GLY B 1 46 ? -19.312 -20.188 -10.086 1 89 46 GLY B C 1
ATOM 1570 O O . GLY B 1 46 ? -18.172 -19.828 -9.781 1 89 46 GLY B O 1
ATOM 1571 N N . ASP B 1 47 ? -19.719 -20.219 -11.383 1 87.69 47 ASP B N 1
ATOM 1572 C CA . ASP B 1 47 ? -18.812 -20.094 -12.523 1 87.69 47 ASP B CA 1
ATOM 1573 C C . ASP B 1 47 ? -18.469 -18.625 -12.789 1 87.69 47 ASP B C 1
ATOM 1575 O O . ASP B 1 47 ? -17.547 -18.328 -13.57 1 87.69 47 ASP B O 1
ATOM 1579 N N . THR B 1 48 ? -19.109 -17.75 -11.992 1 90.25 48 THR B N 1
ATOM 1580 C CA . THR B 1 48 ? -18.859 -16.328 -12.219 1 90.25 48 THR B CA 1
ATOM 1581 C C . THR B 1 48 ? -17.859 -15.781 -11.211 1 90.25 48 THR B C 1
ATOM 1583 O O . THR B 1 48 ? -17.734 -14.57 -11.039 1 90.25 48 THR B O 1
ATOM 1586 N N . ASP B 1 49 ? -17.141 -16.625 -10.617 1 89.5 49 ASP B N 1
ATOM 1587 C CA . ASP B 1 49 ? -16.203 -16.281 -9.539 1 89.5 49 ASP B CA 1
ATOM 1588 C C . ASP B 1 49 ? -15.172 -15.266 -10.016 1 89.5 49 ASP B C 1
ATOM 1590 O O . ASP B 1 49 ? -14.883 -14.297 -9.312 1 89.5 49 ASP B O 1
ATOM 1594 N N . PHE B 1 50 ? -14.648 -15.445 -11.219 1 89.19 50 PHE B N 1
ATOM 1595 C CA . PHE B 1 50 ? -13.609 -14.562 -11.734 1 89.19 50 PHE B CA 1
ATOM 1596 C C . PHE B 1 50 ? -14.164 -13.164 -12.008 1 89.19 50 PHE B C 1
ATOM 1598 O O . PHE B 1 50 ? -13.523 -12.164 -11.68 1 89.19 50 PHE B O 1
ATOM 1605 N N . ILE B 1 51 ? -15.336 -13.109 -12.523 1 91.88 51 ILE B N 1
ATOM 1606 C CA . ILE B 1 51 ? -15.977 -11.844 -12.852 1 91.88 51 ILE B CA 1
ATOM 1607 C C . ILE B 1 51 ? -16.375 -11.117 -11.578 1 91.88 51 ILE B C 1
ATOM 1609 O O . ILE B 1 51 ? -16.172 -9.906 -11.453 1 91.88 51 ILE B O 1
ATOM 1613 N N . ILE B 1 52 ? -16.844 -11.836 -10.672 1 93.31 52 ILE B N 1
ATOM 1614 C CA . ILE B 1 52 ? -17.266 -11.242 -9.414 1 93.31 52 ILE B CA 1
ATOM 1615 C C . ILE B 1 52 ? -16.047 -10.734 -8.641 1 93.31 52 ILE B C 1
ATOM 1617 O O . ILE B 1 52 ? -16.078 -9.625 -8.094 1 93.31 52 ILE B O 1
ATOM 1621 N N . ALA B 1 53 ? -15 -11.508 -8.648 1 94.75 53 ALA B N 1
ATOM 1622 C CA . ALA B 1 53 ? -13.773 -11.117 -7.949 1 94.75 53 ALA B CA 1
ATOM 1623 C C . ALA B 1 53 ? -13.211 -9.82 -8.523 1 94.75 53 ALA B C 1
ATOM 1625 O O . ALA B 1 53 ? -12.852 -8.906 -7.773 1 94.75 53 ALA B O 1
ATOM 1626 N N . ASN B 1 54 ? -13.195 -9.734 -9.797 1 93.94 54 ASN B N 1
ATOM 1627 C CA . ASN B 1 54 ? -12.711 -8.523 -10.453 1 93.94 54 ASN B CA 1
ATOM 1628 C C . ASN B 1 54 ? -13.625 -7.336 -10.195 1 93.94 54 ASN B C 1
ATOM 1630 O O . ASN B 1 54 ? -13.156 -6.219 -9.977 1 93.94 54 ASN B O 1
ATOM 1634 N N . GLY B 1 55 ? -14.805 -7.625 -10.219 1 96.25 55 GLY B N 1
ATOM 1635 C CA . GLY B 1 55 ? -15.758 -6.578 -9.898 1 96.25 55 GLY B CA 1
ATOM 1636 C C . GLY B 1 55 ? -15.617 -6.062 -8.477 1 96.25 55 GLY B C 1
ATOM 1637 O O . GLY B 1 55 ? -15.664 -4.852 -8.25 1 96.25 55 GLY B O 1
ATOM 1638 N N . LEU B 1 56 ? -15.477 -6.965 -7.566 1 97.12 56 LEU B N 1
ATOM 1639 C CA . LEU B 1 56 ? -15.281 -6.586 -6.172 1 97.12 56 LEU B CA 1
ATOM 1640 C C . LEU B 1 56 ? -14.016 -5.754 -6.008 1 97.12 56 LEU B C 1
ATOM 1642 O O . LEU B 1 56 ? -14.031 -4.719 -5.34 1 97.12 56 LEU B O 1
ATOM 1646 N N . TRP B 1 57 ? -12.992 -6.254 -6.684 1 96.69 57 TRP B N 1
ATOM 1647 C CA . TRP B 1 57 ? -11.703 -5.574 -6.586 1 96.69 57 TRP B CA 1
ATOM 1648 C C . TRP B 1 57 ? -11.781 -4.176 -7.188 1 96.69 57 TRP B C 1
ATOM 1650 O O . TRP B 1 57 ? -11.242 -3.221 -6.625 1 96.69 57 TRP B O 1
ATOM 1660 N N . PHE B 1 58 ? -12.469 -4.016 -8.273 1 96.81 58 PHE B N 1
ATOM 1661 C CA . PHE B 1 58 ? -12.625 -2.717 -8.922 1 96.81 58 PHE B CA 1
ATOM 1662 C C . PHE B 1 58 ? -13.484 -1.786 -8.07 1 96.81 58 PHE B C 1
ATOM 1664 O O . PHE B 1 58 ? -13.172 -0.602 -7.926 1 96.81 58 PHE B O 1
ATOM 1671 N N . ASN B 1 59 ? -14.5 -2.33 -7.504 1 97.38 59 ASN B N 1
ATOM 1672 C CA . ASN B 1 59 ? -15.344 -1.533 -6.625 1 97.38 59 ASN B CA 1
ATOM 1673 C C . ASN B 1 59 ? -14.594 -1.066 -5.387 1 97.38 59 ASN B C 1
ATOM 1675 O O . ASN B 1 59 ? -14.844 0.026 -4.875 1 97.38 59 ASN B O 1
ATOM 1679 N N . ALA B 1 60 ? -13.773 -1.955 -4.891 1 98.31 60 ALA B N 1
ATOM 1680 C CA . ALA B 1 60 ? -12.945 -1.565 -3.756 1 98.31 60 ALA B CA 1
ATOM 1681 C C . ALA B 1 60 ? -12.055 -0.374 -4.109 1 98.31 60 ALA B C 1
ATOM 1683 O O . ALA B 1 60 ? -11.922 0.562 -3.318 1 98.31 60 ALA B O 1
ATOM 1684 N N . HIS B 1 61 ? -11.484 -0.353 -5.281 1 97.88 61 HIS B N 1
ATOM 1685 C CA . HIS B 1 61 ? -10.648 0.751 -5.734 1 97.88 61 HIS B CA 1
ATOM 1686 C C . HIS B 1 61 ? -11.445 2.049 -5.824 1 97.88 61 HIS B C 1
ATOM 1688 O O . HIS B 1 61 ? -11.008 3.084 -5.316 1 97.88 61 HIS B O 1
ATOM 1694 N N . ILE B 1 62 ? -12.547 1.938 -6.395 1 96.81 62 ILE B N 1
ATOM 1695 C CA . ILE B 1 62 ? -13.375 3.121 -6.609 1 96.81 62 ILE B CA 1
ATOM 1696 C C . ILE B 1 62 ? -13.867 3.658 -5.266 1 96.81 62 ILE B C 1
ATOM 1698 O O . ILE B 1 62 ? -13.75 4.855 -4.988 1 96.81 62 ILE B O 1
ATOM 1702 N N . GLY B 1 63 ? -14.422 2.814 -4.512 1 96.88 63 GLY B N 1
ATOM 1703 C CA . GLY B 1 63 ? -14.969 3.227 -3.23 1 96.88 63 GLY B CA 1
ATOM 1704 C C . GLY B 1 63 ? -13.93 3.83 -2.303 1 96.88 63 GLY B C 1
ATOM 1705 O O . GLY B 1 63 ? -14.117 4.938 -1.79 1 96.88 63 GLY B O 1
ATOM 1706 N N . ILE B 1 64 ? -12.852 3.105 -2.102 1 97.12 64 ILE B N 1
ATOM 1707 C CA . ILE B 1 64 ? -11.805 3.59 -1.209 1 97.12 64 ILE B CA 1
ATOM 1708 C C . ILE B 1 64 ? -11.156 4.836 -1.807 1 97.12 64 ILE B C 1
ATOM 1710 O O . ILE B 1 64 ? -10.789 5.758 -1.079 1 97.12 64 ILE B O 1
ATOM 1714 N N . GLY B 1 65 ? -11.07 4.875 -3.098 1 96.69 65 GLY B N 1
ATOM 1715 C CA . GLY B 1 65 ? -10.539 6.051 -3.768 1 96.69 65 GLY B CA 1
ATOM 1716 C C . GLY B 1 65 ? -11.367 7.301 -3.535 1 96.69 65 GLY B C 1
ATOM 1717 O O . GLY B 1 65 ? -10.82 8.367 -3.248 1 96.69 65 GLY B O 1
ATOM 1718 N N . ILE B 1 66 ? -12.594 7.148 -3.666 1 94.88 66 ILE B N 1
ATOM 1719 C CA . ILE B 1 66 ? -13.492 8.281 -3.447 1 94.88 66 ILE B CA 1
ATOM 1720 C C . ILE B 1 66 ? -13.445 8.695 -1.978 1 94.88 66 ILE B C 1
ATOM 1722 O O . ILE B 1 66 ? -13.492 9.883 -1.661 1 94.88 66 ILE B O 1
ATOM 1726 N N . TYR B 1 67 ? -13.43 7.73 -1.163 1 94.69 67 TYR B N 1
ATOM 1727 C CA . TYR B 1 67 ? -13.281 8.023 0.259 1 94.69 67 TYR B CA 1
ATOM 1728 C C . TYR B 1 67 ? -12.047 8.875 0.519 1 94.69 67 TYR B C 1
ATOM 1730 O O . TYR B 1 6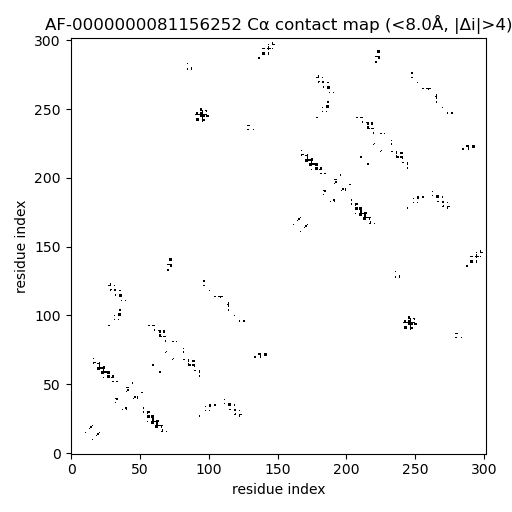7 ? -12.102 9.852 1.27 1 94.69 67 TYR B O 1
ATOM 1738 N N . LEU B 1 68 ? -10.977 8.523 -0.114 1 94.88 68 LEU B N 1
ATOM 1739 C CA . LEU B 1 68 ? -9.719 9.242 0.055 1 94.88 68 LEU B CA 1
ATOM 1740 C C . LEU B 1 68 ? -9.781 10.617 -0.6 1 94.88 68 LEU B C 1
ATOM 1742 O O . LEU B 1 68 ? -9.281 11.594 -0.043 1 94.88 68 LEU B O 1
ATOM 1746 N N . PHE B 1 69 ? -10.406 10.648 -1.697 1 92.38 69 PHE B N 1
ATOM 1747 C CA . PHE B 1 69 ? -10.516 11.875 -2.469 1 92.38 69 PHE B CA 1
ATOM 1748 C C . PHE B 1 69 ? -11.273 12.938 -1.688 1 92.38 69 PHE B C 1
ATOM 1750 O O . PHE B 1 69 ? -11 14.133 -1.827 1 92.38 69 PHE B O 1
ATOM 1757 N N . ASN B 1 70 ? -12.203 12.562 -0.881 1 90.12 70 ASN B N 1
ATOM 1758 C CA . ASN B 1 70 ? -13.07 13.492 -0.177 1 90.12 70 ASN B CA 1
ATOM 1759 C C . ASN B 1 70 ? -12.547 13.805 1.222 1 90.12 70 ASN B C 1
ATOM 1761 O O . ASN B 1 70 ? -13.242 14.422 2.027 1 90.12 70 ASN B O 1
ATOM 1765 N N . ARG B 1 71 ? -11.391 13.414 1.416 1 89.5 71 ARG B N 1
ATOM 1766 C CA . ARG B 1 71 ? -10.805 13.711 2.721 1 89.5 71 ARG B CA 1
ATOM 1767 C C . ARG B 1 71 ? -10.469 15.188 2.85 1 89.5 71 ARG B C 1
ATOM 1769 O O . ARG B 1 71 ? -10.062 15.828 1.875 1 89.5 71 ARG B O 1
ATOM 1776 N N . ASN B 1 72 ? -10.625 15.75 4.078 1 85 72 ASN B N 1
ATOM 1777 C CA . ASN B 1 72 ? -10.438 17.172 4.344 1 85 72 ASN B CA 1
ATOM 1778 C C . ASN B 1 72 ? -9.008 17.609 4.047 1 85 72 ASN B C 1
ATOM 1780 O O . ASN B 1 72 ? -8.781 18.719 3.559 1 85 72 ASN B O 1
ATOM 1784 N N . HIS B 1 73 ? -8.055 16.781 4.34 1 82.94 73 HIS B N 1
ATOM 1785 C CA . HIS B 1 73 ? -6.664 17.203 4.188 1 82.94 73 HIS B CA 1
ATOM 1786 C C . HIS B 1 73 ? -6.285 17.328 2.715 1 82.94 73 HIS B C 1
ATOM 1788 O O . HIS B 1 73 ? -5.254 17.922 2.385 1 82.94 73 HIS B O 1
ATOM 1794 N N . LEU B 1 74 ? -7.168 16.75 1.821 1 83.56 74 LEU B N 1
ATOM 1795 C CA . LEU B 1 74 ? -6.871 16.828 0.395 1 83.56 74 LEU B CA 1
ATOM 1796 C C . LEU B 1 74 ? -7.699 17.922 -0.277 1 83.56 74 LEU B C 1
ATOM 1798 O O . LEU B 1 74 ? -7.52 18.203 -1.465 1 83.56 74 LEU B O 1
ATOM 1802 N N . LYS B 1 75 ? -8.492 18.547 0.439 1 82.94 75 LYS B N 1
ATOM 1803 C CA . LYS B 1 75 ? -9.414 19.516 -0.146 1 82.94 75 LYS B CA 1
ATOM 1804 C C . LYS B 1 75 ? -8.68 20.781 -0.58 1 82.94 75 LYS B C 1
ATOM 1806 O O . LYS B 1 75 ? -9.117 21.469 -1.506 1 82.94 75 LYS B O 1
ATOM 1811 N N . LYS B 1 76 ? -7.57 21.047 -0.03 1 80.69 76 LYS B N 1
ATOM 1812 C CA . LYS B 1 76 ? -6.863 22.297 -0.304 1 80.69 76 LYS B CA 1
ATOM 1813 C C . LYS B 1 76 ? -5.82 22.109 -1.402 1 80.69 76 LYS B C 1
ATOM 1815 O O . LYS B 1 76 ? -5.16 23.062 -1.807 1 80.69 76 LYS B O 1
ATOM 1820 N N . VAL B 1 77 ? -5.699 20.938 -1.767 1 84.88 77 VAL B N 1
ATOM 1821 C CA . VAL B 1 77 ? -4.703 20.672 -2.797 1 84.88 77 VAL B CA 1
ATOM 1822 C C . VAL B 1 77 ? -5.348 20.766 -4.18 1 84.88 77 VAL B C 1
ATOM 1824 O O . VAL B 1 77 ? -6.574 20.688 -4.301 1 84.88 77 VAL B O 1
ATOM 1827 N N . SER B 1 78 ? -4.543 21.125 -5.199 1 90.5 78 SER B N 1
ATOM 1828 C CA . SER B 1 78 ? -5.066 21.156 -6.562 1 90.5 78 SER B CA 1
ATOM 1829 C C . SER B 1 78 ? -5.777 19.844 -6.914 1 90.5 78 SER B C 1
ATOM 1831 O O . SER B 1 78 ? -5.441 18.797 -6.375 1 90.5 78 SER B O 1
ATOM 1833 N N . THR B 1 79 ? -6.695 19.906 -7.824 1 90.56 79 THR B N 1
ATOM 1834 C CA . THR B 1 79 ? -7.504 18.75 -8.195 1 90.56 79 THR B CA 1
ATOM 1835 C C . THR B 1 79 ? -6.633 17.641 -8.766 1 90.56 79 THR B C 1
ATOM 1837 O O . THR B 1 79 ? -6.848 16.453 -8.477 1 90.56 79 THR B O 1
ATOM 1840 N N . HIS B 1 80 ? -5.68 17.969 -9.57 1 93.25 80 HIS B N 1
ATOM 1841 C CA . HIS B 1 80 ? -4.785 16.984 -10.172 1 93.25 80 HIS B CA 1
ATOM 1842 C C . HIS B 1 80 ? -4.004 16.219 -9.102 1 93.25 80 HIS B C 1
ATOM 1844 O O . HIS B 1 80 ? -3.879 15 -9.172 1 93.25 80 HIS B O 1
ATOM 1850 N N . LYS B 1 81 ? -3.488 16.891 -8.133 1 93 81 LYS B N 1
ATOM 1851 C CA . LYS B 1 81 ? -2.75 16.266 -7.043 1 93 81 LYS B CA 1
ATOM 1852 C C . LYS B 1 81 ? -3.678 15.438 -6.16 1 93 81 LYS B C 1
ATOM 1854 O O . LYS B 1 81 ? -3.291 14.367 -5.672 1 93 81 LYS B O 1
ATOM 1859 N N . ARG B 1 82 ? -4.812 15.961 -6.062 1 94.5 82 ARG B N 1
ATOM 1860 C CA . ARG B 1 82 ? -5.805 15.242 -5.27 1 94.5 82 ARG B CA 1
ATOM 1861 C C . ARG B 1 82 ? -6.113 13.875 -5.883 1 94.5 82 ARG B C 1
ATOM 1863 O O . ARG B 1 82 ? -6.16 12.867 -5.176 1 94.5 82 ARG B O 1
ATOM 1870 N N . ILE B 1 83 ? -6.316 13.883 -7.09 1 94.56 83 ILE B N 1
ATOM 1871 C CA . ILE B 1 83 ? -6.578 12.641 -7.82 1 94.56 83 ILE B CA 1
ATOM 1872 C C . ILE B 1 83 ? -5.352 11.734 -7.746 1 94.56 83 ILE B C 1
ATOM 1874 O O . ILE B 1 83 ? -5.473 10.539 -7.457 1 94.56 83 ILE B O 1
ATOM 1878 N N . LEU B 1 84 ? -4.238 12.344 -7.918 1 96.44 84 LEU B N 1
ATOM 1879 C CA . LEU B 1 84 ? -3 11.57 -7.922 1 96.44 84 LEU B CA 1
ATOM 1880 C C . LEU B 1 84 ? -2.789 10.883 -6.578 1 96.44 84 LEU B C 1
ATOM 1882 O O . LEU B 1 84 ? -2.527 9.68 -6.531 1 96.44 84 LEU B O 1
ATOM 1886 N N . TYR B 1 85 ? -2.969 11.586 -5.523 1 96.44 85 TYR B N 1
ATOM 1887 C CA . TYR B 1 85 ? -2.738 11.047 -4.191 1 96.44 85 TYR B CA 1
ATOM 1888 C C . TYR B 1 85 ? -3.797 10.008 -3.83 1 96.44 85 TYR B C 1
ATOM 1890 O O . TYR B 1 85 ? -3.482 8.969 -3.25 1 96.44 85 TYR B O 1
ATOM 1898 N N . SER B 1 86 ? -5.012 10.273 -4.188 1 97 86 SER B N 1
ATOM 1899 C CA . SER B 1 86 ? -6.082 9.336 -3.867 1 97 86 SER B CA 1
ATOM 1900 C C . SER B 1 86 ? -5.922 8.031 -4.648 1 97 86 SER B C 1
ATOM 1902 O O . SER B 1 86 ? -6.059 6.945 -4.086 1 97 86 SER B O 1
ATOM 1904 N N . VAL B 1 87 ? -5.625 8.172 -5.883 1 96.56 87 VAL B N 1
ATOM 1905 C CA . VAL B 1 87 ? -5.453 6.996 -6.73 1 96.56 87 VAL B CA 1
ATOM 1906 C C . VAL B 1 87 ? -4.219 6.215 -6.281 1 96.56 87 VAL B C 1
ATOM 1908 O O . VAL B 1 87 ? -4.246 4.984 -6.215 1 96.56 87 VAL B O 1
ATOM 1911 N N . PHE B 1 88 ? -3.205 6.945 -5.98 1 97.75 88 PHE B N 1
ATOM 1912 C CA . PHE B 1 88 ? -1.979 6.309 -5.508 1 97.75 88 PHE B CA 1
ATOM 1913 C C . PHE B 1 88 ? -2.242 5.5 -4.246 1 97.75 88 PHE B C 1
ATOM 1915 O O . PHE B 1 88 ? -1.875 4.328 -4.164 1 97.75 88 PHE B O 1
ATOM 1922 N N . HIS B 1 89 ? -2.867 6.105 -3.277 1 97.56 89 HIS B N 1
ATOM 1923 C CA . HIS B 1 89 ? -3.084 5.465 -1.985 1 97.56 89 HIS B CA 1
ATOM 1924 C C . HIS B 1 89 ? -4.02 4.266 -2.113 1 97.56 89 HIS B C 1
ATOM 1926 O O . HIS B 1 89 ? -3.781 3.217 -1.513 1 97.56 89 HIS B O 1
ATOM 1932 N N . THR B 1 90 ? -5.047 4.426 -2.91 1 98.19 90 THR B N 1
ATOM 1933 C CA . THR B 1 90 ? -5.996 3.332 -3.074 1 98.19 90 THR B CA 1
ATOM 1934 C C . THR B 1 90 ? -5.355 2.168 -3.826 1 98.19 90 THR B C 1
ATOM 1936 O O . THR B 1 90 ? -5.562 1.006 -3.473 1 98.19 90 THR B O 1
ATOM 1939 N N . PHE B 1 91 ? -4.629 2.535 -4.805 1 97.62 91 PHE B N 1
ATOM 1940 C CA . PHE B 1 91 ? -3.928 1.537 -5.605 1 97.62 91 PHE B CA 1
ATOM 1941 C C . PHE B 1 91 ? -2.965 0.73 -4.742 1 97.62 91 PHE B C 1
ATOM 1943 O O . PHE B 1 91 ? -3.035 -0.5 -4.707 1 97.62 91 PHE B O 1
ATOM 1950 N N . ILE B 1 92 ? -2.172 1.398 -3.99 1 98.19 92 ILE B N 1
ATOM 1951 C CA . ILE B 1 92 ? -1.167 0.765 -3.145 1 98.19 92 ILE B CA 1
ATOM 1952 C C . ILE B 1 92 ? -1.852 -0.022 -2.029 1 98.19 92 ILE B C 1
ATOM 1954 O O . ILE B 1 92 ? -1.431 -1.133 -1.697 1 98.19 92 ILE B O 1
ATOM 1958 N N . PHE B 1 93 ? -2.871 0.501 -1.457 1 98.56 93 PHE B N 1
ATOM 1959 C CA . PHE B 1 93 ? -3.586 -0.14 -0.36 1 98.56 93 PHE B CA 1
ATOM 1960 C C . PHE B 1 93 ? -4.215 -1.452 -0.816 1 98.56 93 PHE B C 1
ATOM 1962 O O . PHE B 1 93 ? -4.047 -2.484 -0.163 1 98.56 93 PHE B O 1
ATOM 1969 N N . ASN B 1 94 ? -4.906 -1.387 -1.924 1 98.62 94 ASN B N 1
ATOM 1970 C CA . ASN B 1 94 ? -5.582 -2.582 -2.42 1 98.62 94 ASN B CA 1
ATOM 1971 C C . ASN B 1 94 ? -4.582 -3.641 -2.877 1 98.62 94 ASN B C 1
ATOM 1973 O O . ASN B 1 94 ? -4.715 -4.816 -2.529 1 98.62 94 ASN B O 1
ATOM 1977 N N . PHE B 1 95 ? -3.629 -3.184 -3.6 1 98.38 95 PHE B N 1
ATOM 1978 C CA . PHE B 1 95 ? -2.625 -4.129 -4.07 1 98.38 95 PHE B CA 1
ATOM 1979 C C . PHE B 1 95 ? -1.842 -4.715 -2.9 1 98.38 95 PHE B C 1
ATOM 1981 O O . PHE B 1 95 ? -1.556 -5.914 -2.875 1 98.38 95 PHE B O 1
ATOM 1988 N N . GLY B 1 96 ? -1.511 -3.865 -1.983 1 98.31 96 GLY B N 1
ATOM 1989 C CA . GLY B 1 96 ? -0.802 -4.332 -0.802 1 98.31 96 GLY B CA 1
ATOM 1990 C C . GLY B 1 96 ? -1.604 -5.324 0.021 1 98.31 96 GLY B C 1
ATOM 1991 O O . GLY B 1 96 ? -1.058 -6.312 0.516 1 98.31 96 GLY B O 1
ATOM 1992 N N . SER B 1 97 ? -2.848 -5.082 0.138 1 98.44 97 SER B N 1
ATOM 1993 C CA . SER B 1 97 ? -3.713 -5.988 0.886 1 98.44 97 SER B CA 1
ATOM 1994 C C . SER B 1 97 ? -3.818 -7.344 0.2 1 98.44 97 SER B C 1
ATOM 1996 O O . SER B 1 97 ? -3.773 -8.383 0.859 1 98.44 97 SER B O 1
ATOM 1998 N N . VAL B 1 98 ? -3.906 -7.27 -1.07 1 97.81 98 VAL B N 1
ATOM 1999 C CA . VAL B 1 98 ? -4.008 -8.508 -1.837 1 97.81 98 VAL B CA 1
ATOM 2000 C C . VAL B 1 98 ? -2.736 -9.336 -1.657 1 97.81 98 VAL B C 1
ATOM 2002 O O . VAL B 1 98 ? -2.801 -10.547 -1.437 1 97.81 98 VAL B O 1
ATOM 2005 N N . MET B 1 99 ? -1.652 -8.656 -1.801 1 97.5 99 MET B N 1
ATOM 2006 C CA . MET B 1 99 ? -0.399 -9.375 -1.61 1 97.5 99 MET B CA 1
ATOM 2007 C C . MET B 1 99 ? -0.293 -9.914 -0.188 1 97.5 99 MET B C 1
ATOM 2009 O O . MET B 1 99 ? 0.19 -11.031 0.022 1 97.5 99 MET B O 1
ATOM 2013 N N . PHE B 1 100 ? -0.661 -9.203 0.745 1 98.06 100 PHE B N 1
ATOM 2014 C CA . PHE B 1 100 ? -0.683 -9.648 2.133 1 98.06 100 PHE B CA 1
ATOM 2015 C C . PHE B 1 100 ? -1.545 -10.898 2.285 1 98.06 100 PHE B C 1
ATOM 2017 O O . PHE B 1 100 ? -1.119 -11.883 2.891 1 98.06 100 PHE B O 1
ATOM 2024 N N . TRP B 1 101 ? -2.721 -10.883 1.734 1 98 101 TRP B N 1
ATOM 2025 C CA . TRP B 1 101 ? -3.635 -12.016 1.846 1 98 101 TRP B CA 1
ATOM 2026 C C . TRP B 1 101 ? -3.09 -13.227 1.1 1 98 101 TRP B C 1
ATOM 2028 O O . TRP B 1 101 ? -3.221 -14.359 1.568 1 98 101 TRP B O 1
ATOM 2038 N N . ALA B 1 102 ? -2.512 -13.016 -0.048 1 95.62 102 ALA B N 1
ATOM 2039 C CA . ALA B 1 102 ? -1.919 -14.117 -0.804 1 95.62 102 ALA B CA 1
ATOM 2040 C C . ALA B 1 102 ? -0.797 -14.781 -0.013 1 95.62 102 ALA B C 1
ATOM 2042 O O . ALA B 1 102 ? -0.702 -16.016 0.025 1 95.62 102 ALA B O 1
ATOM 2043 N N . THR B 1 103 ? 0.028 -13.969 0.584 1 95 103 THR B N 1
ATOM 2044 C CA . THR B 1 103 ? 1.146 -14.508 1.353 1 95 103 THR B CA 1
ATOM 2045 C C . THR B 1 103 ? 0.652 -15.188 2.623 1 95 103 THR B C 1
ATOM 2047 O O . THR B 1 103 ? 1.181 -16.234 3.02 1 95 103 THR B O 1
ATOM 2050 N N . SER B 1 104 ? -0.321 -14.664 3.234 1 95.81 104 SER B N 1
ATOM 2051 C CA . SER B 1 104 ? -0.875 -15.234 4.457 1 95.81 104 SER B CA 1
ATOM 2052 C C . SER B 1 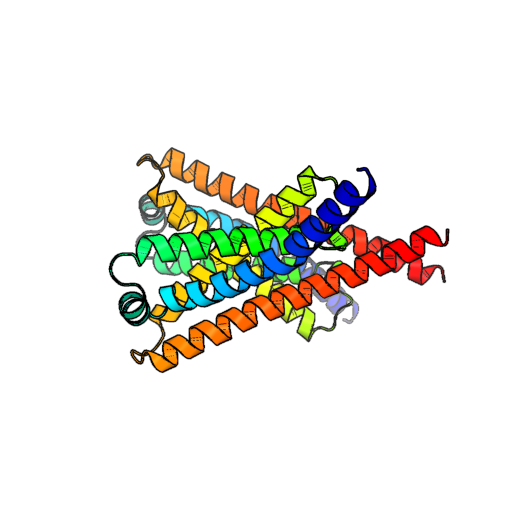104 ? -1.561 -16.562 4.188 1 95.81 104 SER B C 1
ATOM 2054 O O . SER B 1 104 ? -1.492 -17.484 5.008 1 95.81 104 SER B O 1
ATOM 2056 N N . LYS B 1 105 ? -2.18 -16.578 3.078 1 94.75 105 LYS B N 1
ATOM 2057 C CA . LYS B 1 105 ? -2.893 -17.781 2.684 1 94.75 105 LYS B CA 1
ATOM 2058 C C . LYS B 1 105 ? -1.97 -19 2.719 1 94.75 105 LYS B C 1
ATOM 2060 O O . LYS B 1 105 ? -2.373 -20.078 3.154 1 94.75 105 LYS B O 1
ATOM 2065 N N . ALA B 1 106 ? -0.754 -18.766 2.264 1 89.88 106 ALA B N 1
ATOM 2066 C CA . ALA B 1 106 ? 0.232 -19.828 2.209 1 89.88 106 ALA B CA 1
ATOM 2067 C C . ALA B 1 106 ? 0.62 -20.297 3.613 1 89.88 106 ALA B C 1
ATOM 2069 O O . ALA B 1 106 ? 1.092 -21.422 3.795 1 89.88 106 ALA B O 1
ATOM 2070 N N . LEU B 1 107 ? 0.423 -19.469 4.555 1 90.25 107 LEU B N 1
ATOM 2071 C CA . LEU B 1 107 ? 0.859 -19.766 5.914 1 90.25 107 LEU B CA 1
ATOM 2072 C C . LEU B 1 107 ? -0.301 -20.281 6.754 1 90.25 107 LEU B C 1
ATOM 2074 O O . LEU B 1 107 ? -0.094 -20.781 7.863 1 90.25 107 LEU B O 1
ATOM 2078 N N . LEU B 1 108 ? -1.484 -20.141 6.262 1 91.88 108 LEU B N 1
ATOM 2079 C CA . LEU B 1 108 ? -2.67 -20.484 7.035 1 91.88 108 LEU B CA 1
ATOM 2080 C C . LEU B 1 108 ? -2.994 -21.969 6.906 1 91.88 108 LEU B C 1
ATOM 2082 O O . LEU B 1 108 ? -2.666 -22.594 5.895 1 91.88 108 LEU B O 1
ATOM 2086 N N . GLN B 1 109 ? -3.627 -22.531 7.992 1 87.12 109 GLN B N 1
ATOM 2087 C CA . GLN B 1 109 ? -4.07 -23.922 7.996 1 87.12 109 GLN B CA 1
ATOM 2088 C C . GLN B 1 109 ? -5.219 -24.141 7.012 1 87.12 109 GLN B C 1
ATOM 2090 O O . GLN B 1 109 ? -5.777 -23.172 6.484 1 87.12 109 GLN B O 1
ATOM 2095 N N . ASN B 1 110 ? -5.621 -25.438 6.836 1 85.62 110 ASN B N 1
ATOM 2096 C CA . ASN B 1 110 ? -6.551 -25.766 5.762 1 85.62 110 ASN B CA 1
ATOM 2097 C C . ASN B 1 110 ? -8 -25.703 6.238 1 85.62 110 ASN B C 1
ATOM 2099 O O . ASN B 1 110 ? -8.914 -26.078 5.508 1 85.62 110 ASN B O 1
ATOM 2103 N N . ASP B 1 111 ? -8.219 -25.031 7.293 1 93.06 111 ASP B N 1
ATOM 2104 C CA . ASP B 1 111 ? -9.602 -24.875 7.746 1 93.06 111 ASP B CA 1
ATOM 2105 C C . ASP B 1 111 ? -10.234 -23.625 7.156 1 93.06 111 ASP B C 1
ATOM 2107 O O . ASP B 1 111 ? -9.766 -22.516 7.414 1 93.06 111 ASP B O 1
ATOM 2111 N N . SER B 1 112 ? -11.289 -23.781 6.492 1 91.44 112 SER B N 1
ATOM 2112 C CA . SER B 1 112 ? -11.922 -22.688 5.742 1 91.44 112 SER B CA 1
ATOM 2113 C C . SER B 1 112 ? -12.516 -21.656 6.68 1 91.44 112 SER B C 1
ATOM 2115 O O . SER B 1 112 ? -12.594 -20.469 6.336 1 91.44 112 SER B O 1
ATOM 2117 N N . ILE B 1 113 ? -13.023 -22.031 7.781 1 93.06 113 ILE B N 1
ATOM 2118 C CA . ILE B 1 113 ? -13.625 -21.094 8.734 1 93.06 113 ILE B CA 1
ATOM 2119 C C . ILE B 1 113 ? -12.539 -20.203 9.336 1 93.06 113 ILE B C 1
ATOM 2121 O O . ILE B 1 113 ? -12.727 -19 9.469 1 93.06 113 ILE B O 1
ATOM 2125 N N . ILE B 1 114 ? -11.445 -20.781 9.742 1 95 114 ILE B N 1
ATOM 2126 C CA . ILE B 1 114 ? -10.32 -20.016 10.273 1 95 114 ILE B CA 1
ATOM 2127 C C . ILE B 1 114 ? -9.82 -19.031 9.219 1 95 114 ILE B C 1
ATOM 2129 O O . ILE B 1 114 ? -9.555 -17.875 9.523 1 95 114 ILE B O 1
ATOM 2133 N N . LYS B 1 115 ? -9.75 -19.484 8.047 1 96.94 115 LYS B N 1
ATOM 2134 C CA . LYS B 1 115 ? -9.32 -18.641 6.934 1 96.94 115 LYS B CA 1
ATOM 2135 C C . LYS B 1 115 ? -10.289 -17.484 6.707 1 96.94 115 LYS B C 1
ATOM 2137 O O . LYS B 1 115 ? -9.867 -16.359 6.469 1 96.94 115 LYS B O 1
ATOM 2142 N N . ALA B 1 116 ? -11.539 -17.797 6.754 1 95.69 116 ALA B N 1
ATOM 2143 C CA . ALA B 1 116 ? -12.555 -16.766 6.559 1 95.69 116 ALA B CA 1
ATOM 2144 C C . ALA B 1 116 ? -12.484 -15.719 7.66 1 95.69 116 ALA B C 1
ATOM 2146 O O . ALA B 1 116 ? -12.57 -14.516 7.387 1 95.69 116 ALA B O 1
ATOM 2147 N N . ILE B 1 117 ? -12.344 -16.125 8.844 1 97.12 117 ILE B N 1
ATOM 2148 C CA . ILE B 1 117 ? -12.234 -15.211 9.969 1 97.12 117 ILE B CA 1
ATOM 2149 C C . ILE B 1 117 ? -10.984 -14.344 9.812 1 97.12 117 ILE B C 1
ATOM 2151 O O . ILE B 1 117 ? -11.023 -13.133 10.031 1 97.12 117 ILE B O 1
ATOM 2155 N N . PHE B 1 118 ? -9.914 -14.992 9.477 1 97.81 118 PHE B N 1
ATOM 2156 C CA . PHE B 1 118 ? -8.672 -14.25 9.258 1 97.81 118 PHE B CA 1
ATOM 2157 C C . PHE B 1 118 ? -8.859 -13.188 8.18 1 97.81 118 PHE B C 1
ATOM 2159 O O . PHE B 1 118 ? -8.406 -12.055 8.336 1 97.81 118 PHE B O 1
ATOM 2166 N N . ALA B 1 119 ? -9.469 -13.555 7.09 1 97.81 119 ALA B N 1
ATOM 2167 C CA . ALA B 1 119 ? -9.664 -12.633 5.977 1 97.81 119 ALA B CA 1
ATOM 2168 C C . ALA B 1 119 ? -10.461 -11.406 6.418 1 97.81 119 ALA B C 1
ATOM 2170 O O . ALA B 1 119 ? -10.039 -10.273 6.184 1 97.81 119 ALA B O 1
ATOM 2171 N N . LEU B 1 120 ? -11.531 -11.641 7.098 1 97.56 120 LEU B N 1
ATOM 2172 C CA . LEU B 1 120 ? -12.438 -10.562 7.484 1 97.56 120 LEU B CA 1
ATOM 2173 C C . LEU B 1 120 ? -11.797 -9.68 8.555 1 97.56 120 LEU B C 1
ATOM 2175 O O . LEU B 1 120 ? -11.891 -8.453 8.492 1 97.56 120 LEU B O 1
ATOM 2179 N N . THR B 1 121 ? -11.148 -10.273 9.453 1 98.12 121 THR B N 1
ATOM 2180 C CA . THR B 1 121 ? -10.57 -9.5 10.547 1 98.12 121 THR B CA 1
ATOM 2181 C C . THR B 1 121 ? -9.336 -8.734 10.086 1 98.12 121 THR B C 1
ATOM 2183 O O . THR B 1 121 ? -9.133 -7.578 10.461 1 98.12 121 THR B O 1
ATOM 2186 N N . SER B 1 122 ? -8.492 -9.43 9.312 1 98.19 122 SER B N 1
ATOM 2187 C CA . SER B 1 122 ? -7.312 -8.734 8.812 1 98.19 122 SER B CA 1
ATOM 2188 C C . SER B 1 122 ? -7.695 -7.598 7.871 1 98.19 122 SER B C 1
ATOM 2190 O O . SER B 1 122 ? -7.102 -6.52 7.922 1 98.19 122 SER B O 1
ATOM 2192 N N . GLY B 1 123 ? -8.703 -7.859 7.02 1 98.56 123 GLY B N 1
ATOM 2193 C CA . GLY B 1 123 ? -9.195 -6.777 6.184 1 98.56 123 GLY B CA 1
ATOM 2194 C C . GLY B 1 123 ? -9.734 -5.605 6.98 1 98.56 123 GLY B C 1
ATOM 2195 O O . GLY B 1 123 ? -9.422 -4.449 6.684 1 98.56 123 GLY B O 1
ATOM 2196 N N . GLY B 1 124 ? -10.516 -5.887 7.945 1 98 124 GLY B N 1
ATOM 2197 C CA . GLY B 1 124 ? -11.047 -4.852 8.82 1 98 124 GLY B CA 1
ATOM 2198 C C . GLY B 1 124 ? -9.961 -4.082 9.555 1 98 124 GLY B C 1
ATOM 2199 O O . GLY B 1 124 ? -10.039 -2.859 9.688 1 98 124 GLY B O 1
ATOM 2200 N N . ALA B 1 125 ? -9.008 -4.777 10.023 1 98.12 125 ALA B N 1
ATOM 2201 C CA . ALA B 1 125 ? -7.902 -4.145 10.75 1 98.12 125 ALA B CA 1
ATOM 2202 C C . ALA B 1 125 ? -7.133 -3.191 9.836 1 98.12 125 ALA B C 1
ATOM 2204 O O . ALA B 1 125 ? -6.797 -2.074 10.242 1 98.12 125 ALA B O 1
ATOM 2205 N N . LEU B 1 126 ? -6.852 -3.6 8.617 1 98.5 126 LEU B N 1
ATOM 2206 C CA . LEU B 1 126 ? -6.145 -2.74 7.672 1 98.5 126 LEU B CA 1
ATOM 2207 C C . LEU B 1 126 ? -6.941 -1.473 7.391 1 98.5 126 LEU B C 1
ATOM 2209 O O . LEU B 1 126 ? -6.383 -0.372 7.387 1 98.5 126 LEU B O 1
ATOM 2213 N N . LEU B 1 127 ? -8.203 -1.628 7.199 1 98.31 127 LEU B N 1
ATOM 2214 C CA . LEU B 1 127 ? -9.07 -0.479 6.953 1 98.31 127 LEU B CA 1
ATOM 2215 C C . LEU B 1 127 ? -9.078 0.46 8.156 1 98.31 127 LEU B C 1
ATOM 2217 O O . LEU B 1 127 ? -9.016 1.681 7.992 1 98.31 127 LEU B O 1
ATOM 2221 N N . MET B 1 128 ? -9.18 -0.104 9.328 1 97.88 128 MET B N 1
ATOM 2222 C CA . MET B 1 128 ? -9.266 0.701 10.539 1 97.88 128 MET B CA 1
ATOM 2223 C C . MET B 1 128 ? -7.977 1.474 10.781 1 97.88 128 MET B C 1
ATOM 2225 O O . MET B 1 128 ? -8.008 2.641 11.18 1 97.88 128 MET B O 1
ATOM 2229 N N . ILE B 1 129 ? -6.891 0.844 10.562 1 97.38 129 ILE B N 1
ATOM 2230 C CA . ILE B 1 129 ? -5.605 1.516 10.734 1 97.38 129 ILE B CA 1
ATOM 2231 C C . ILE B 1 129 ? -5.469 2.637 9.711 1 97.38 129 ILE B C 1
ATOM 2233 O O . ILE B 1 129 ? -5.066 3.752 10.047 1 97.38 129 ILE B O 1
ATOM 2237 N N . GLY B 1 130 ? -5.758 2.307 8.43 1 97 130 GLY B N 1
ATOM 2238 C CA . GLY B 1 130 ? -5.742 3.332 7.395 1 97 130 GLY B CA 1
ATOM 2239 C C . GLY B 1 130 ? -6.621 4.523 7.727 1 97 130 GLY B C 1
ATOM 2240 O O . GLY B 1 130 ? -6.203 5.672 7.559 1 97 130 GLY B O 1
ATOM 2241 N N . LYS B 1 131 ? -7.793 4.211 8.203 1 96.81 131 LYS B N 1
ATOM 2242 C CA . LYS B 1 131 ? -8.719 5.277 8.586 1 96.81 131 LYS B CA 1
ATOM 2243 C C . LYS B 1 131 ? -8.172 6.094 9.75 1 96.81 131 LYS B C 1
ATOM 2245 O O . LYS B 1 131 ? -8.281 7.324 9.758 1 96.81 131 LYS B O 1
ATOM 2250 N N . SER B 1 132 ? -7.691 5.406 10.719 1 95.62 132 SER B N 1
ATOM 2251 C CA . SER B 1 132 ? -7.129 6.098 11.875 1 95.62 132 SER B CA 1
ATOM 2252 C C . SER B 1 132 ? -6.031 7.07 11.461 1 95.62 132 SER B C 1
ATOM 2254 O O . SER B 1 132 ? -5.957 8.188 11.969 1 95.62 132 SER B O 1
ATOM 2256 N N . TYR B 1 133 ? -5.176 6.695 10.594 1 95.12 133 TYR B N 1
ATOM 2257 C CA . TYR B 1 133 ? -4.117 7.559 10.086 1 95.12 133 TYR B CA 1
ATOM 2258 C C . TYR B 1 133 ? -4.703 8.766 9.367 1 95.12 133 TYR B C 1
ATOM 2260 O O . TYR B 1 133 ? -4.262 9.898 9.578 1 95.12 133 TYR B O 1
ATOM 2268 N N . LEU B 1 134 ? -5.652 8.555 8.477 1 94.62 134 LEU B N 1
ATOM 2269 C CA . LEU B 1 134 ? -6.266 9.633 7.719 1 94.62 134 LEU B CA 1
ATOM 2270 C C . LEU B 1 134 ? -6.949 10.633 8.648 1 94.62 134 LEU B C 1
ATOM 2272 O O . LEU B 1 134 ? -6.891 11.844 8.414 1 94.62 134 LEU B O 1
ATOM 2276 N N . ASP B 1 135 ? -7.621 10.078 9.656 1 93.75 135 ASP B N 1
ATOM 2277 C CA . ASP B 1 135 ? -8.258 10.953 10.633 1 93.75 135 ASP B CA 1
ATOM 2278 C C . ASP B 1 135 ? -7.23 11.844 11.336 1 93.75 135 ASP B C 1
ATOM 2280 O O . ASP B 1 135 ? -7.484 13.023 11.57 1 93.75 135 ASP B O 1
ATOM 2284 N N . HIS B 1 136 ? -6.199 11.25 11.633 1 90 136 HIS B N 1
ATOM 2285 C CA . HIS B 1 136 ? -5.133 12.016 12.273 1 90 136 HIS B CA 1
ATOM 2286 C C . HIS B 1 136 ? -4.652 13.148 11.375 1 90 136 HIS B C 1
ATOM 2288 O O . HIS B 1 136 ? -4.508 14.289 11.828 1 90 136 HIS B O 1
ATOM 2294 N N . VAL B 1 137 ? -4.402 12.859 10.156 1 91.75 137 VAL B N 1
ATOM 2295 C CA . VAL B 1 137 ? -3.928 13.867 9.211 1 91.75 137 VAL B CA 1
ATOM 2296 C C . VAL B 1 137 ? -4.984 14.953 9.039 1 91.75 137 VAL B C 1
ATOM 2298 O O . VAL B 1 137 ? -4.652 16.141 8.977 1 91.75 137 VAL B O 1
ATOM 2301 N N . ASP B 1 138 ? -6.227 14.57 8.992 1 91.62 138 ASP B N 1
ATOM 2302 C CA . ASP B 1 138 ? -7.316 15.523 8.844 1 91.62 138 ASP B CA 1
ATOM 2303 C C . ASP B 1 138 ? -7.375 16.484 10.023 1 91.62 138 ASP B C 1
ATOM 2305 O O . ASP B 1 138 ? -7.637 17.672 9.852 1 91.62 138 ASP B O 1
ATOM 2309 N N . ILE B 1 139 ? -7.156 16 11.164 1 89.25 139 ILE B N 1
ATOM 2310 C CA . ILE B 1 139 ? -7.199 16.828 12.367 1 89.25 139 ILE B CA 1
ATOM 2311 C C . ILE B 1 139 ? -6.094 17.875 12.32 1 89.25 139 ILE B C 1
ATOM 2313 O O . ILE B 1 139 ? -6.316 19.031 12.664 1 89.25 139 ILE B O 1
ATOM 2317 N N . VAL B 1 140 ? -5.031 17.469 11.875 1 84.69 140 VAL B N 1
ATOM 2318 C CA . VAL B 1 140 ? -3.891 18.391 11.805 1 84.69 140 VAL B CA 1
ATOM 2319 C C . VAL B 1 140 ? -4.168 19.484 10.781 1 84.69 140 VAL B C 1
ATOM 2321 O O . VAL B 1 140 ? -3.824 20.641 10.992 1 84.69 140 VAL B O 1
ATOM 2324 N N . VAL B 1 141 ? -4.762 19.141 9.672 1 85 141 VAL B N 1
ATOM 2325 C CA . VAL B 1 141 ? -5.066 20.109 8.625 1 85 141 VAL B CA 1
ATOM 2326 C C . VAL B 1 141 ? -6.141 21.078 9.102 1 85 141 VAL B C 1
ATOM 2328 O O . VAL B 1 141 ? -6.062 22.281 8.844 1 85 141 VAL B O 1
ATOM 2331 N N . GLU B 1 142 ? -7.117 20.578 9.75 1 85.94 142 GLU B N 1
ATOM 2332 C CA . GLU B 1 142 ? -8.188 21.422 10.281 1 85.94 142 GLU B CA 1
ATOM 2333 C C . GLU B 1 142 ? -7.645 22.438 11.289 1 85.94 142 GLU B C 1
ATOM 2335 O O . GLU B 1 142 ? -8.094 23.578 11.32 1 85.94 142 GLU B O 1
ATOM 2340 N N . GLU B 1 143 ? -6.77 22.016 12.031 1 83.44 143 GLU B N 1
ATOM 2341 C CA . GLU B 1 143 ? -6.152 22.906 13.008 1 83.44 143 GLU B CA 1
ATOM 2342 C C . GLU B 1 143 ? -5.344 24 12.312 1 83.44 143 GLU B C 1
ATOM 2344 O O . GLU B 1 143 ? -5.328 25.156 12.766 1 83.44 143 GLU B O 1
ATOM 2349 N N . SER B 1 144 ? -4.688 23.688 11.25 1 81.88 144 SER B N 1
ATOM 2350 C CA . SER B 1 144 ? -3.914 24.672 10.484 1 81.88 144 SER B CA 1
ATOM 2351 C C . SER B 1 144 ? -4.824 25.688 9.805 1 81.88 144 SER B C 1
ATOM 2353 O O . SER B 1 144 ? -4.457 26.859 9.672 1 81.88 144 SER B O 1
ATOM 2355 N N . GLU B 1 145 ? -5.969 25.312 9.375 1 79.69 145 GLU B N 1
ATOM 2356 C CA . GLU B 1 145 ? -6.938 26.188 8.719 1 79.69 145 GLU B CA 1
ATOM 2357 C C . GLU B 1 145 ? -7.566 27.156 9.719 1 79.69 145 GLU B C 1
ATOM 2359 O O . GLU B 1 145 ? -7.848 28.297 9.383 1 79.69 145 GLU B O 1
ATOM 2364 N N . THR B 1 146 ? -7.82 26.703 10.883 1 81.38 146 THR B N 1
ATOM 2365 C CA . THR B 1 146 ? -8.383 27.562 11.914 1 81.38 146 THR B CA 1
ATOM 2366 C C . THR B 1 146 ? -7.391 28.672 12.297 1 81.38 146 THR B C 1
ATOM 2368 O O . THR B 1 146 ? -7.793 29.797 12.602 1 81.38 146 THR B O 1
ATOM 2371 N N . CYS B 1 147 ? -6.246 28.406 12.203 1 78.75 147 CYS B N 1
ATOM 2372 C CA . CYS B 1 147 ? -5.203 29.375 12.508 1 78.75 147 CYS B CA 1
ATOM 2373 C C . CYS B 1 147 ? -5.082 30.406 11.398 1 78.75 147 CYS B C 1
ATOM 2375 O O . CYS B 1 147 ? -4.879 31.594 11.672 1 78.75 147 CYS B O 1
ATOM 2377 N N . ASP B 1 148 ? -5.137 30.062 10.211 1 72.19 148 ASP B N 1
ATOM 2378 C CA . ASP B 1 148 ? -5.07 30.984 9.086 1 72.19 148 ASP B CA 1
ATOM 2379 C C . ASP B 1 148 ? -6.254 31.953 9.094 1 72.19 148 ASP B C 1
ATOM 2381 O O . ASP B 1 148 ? -6.141 33.094 8.625 1 72.19 148 ASP B O 1
ATOM 2385 N N . GLY B 1 149 ? -7.43 31.438 9.547 1 66.75 149 GLY B N 1
ATOM 2386 C CA . GLY B 1 149 ? -8.602 32.281 9.633 1 66.75 149 GLY B CA 1
ATOM 2387 C C . GLY B 1 149 ? -8.508 33.312 10.742 1 66.75 149 GLY B C 1
ATOM 2388 O O . GLY B 1 149 ? -9.289 34.281 10.781 1 66.75 149 GLY B O 1
ATOM 2389 N N . ILE B 1 150 ? -7.703 33.188 11.695 1 66.25 150 ILE B N 1
ATOM 2390 C CA . ILE B 1 150 ? -7.531 34.125 12.789 1 66.25 150 ILE B CA 1
ATOM 2391 C C . ILE B 1 150 ? -6.539 35.219 12.383 1 66.25 150 ILE B C 1
ATOM 2393 O O . ILE B 1 150 ? -6.617 36.344 12.859 1 66.25 150 ILE B O 1
ATOM 2397 N N . ASP B 1 151 ? -5.625 35.062 11.539 1 49.25 151 ASP B N 1
ATOM 2398 C CA . ASP B 1 151 ? -4.777 36.156 11.086 1 49.25 151 ASP B CA 1
ATOM 2399 C C . ASP B 1 151 ? -5.453 36.938 9.977 1 49.25 151 ASP B C 1
ATOM 2401 O O . ASP B 1 151 ? -6.016 36.375 9.047 1 49.25 151 ASP B O 1
#